Protein AF-T1B1E2-F1 (afdb_monomer)

InterPro domains:
  IPR027417 P-loop containing nucleoside triphosphate hydrolase [G3DSA:3.40.50.300] (1-111)
  IPR027417 P-loop containing nucleoside triphosphate hydrolase [G3DSA:3.40.50.300] (112-212)
  IPR055180 Restriction endonuclease, type I, HsdR, second RecA-like helicase domain [PF22679] (125-178)

Foldseek 3Di:
DVVVLVVQLVVLCPDPDPLSNVLSVLSVVCVVPLDDDLLNLLSNVVSCCVNPQCPFPPRQAAEEEEAAAPVSLVVNLVSNVVVCVVVVHQAHEAEDDDDKDDDPVDPPDIDDRCVSRVNQDPVCVLVVCQDSNHGYYYYYPPPLPDRAHLSHAEYEYHHDAAAPSLCSNVCSNVRDDPRRPHHYYHYSDDDPVRSVVSVCVVVVVVVPDDPPDPVVPDD

Secondary structure (DSSP, 8-state):
-HHHHHHHHHHHHT-S-HHHHHHHHHHHHHHHH---SHHHHHHHHHHHHHHTGGGSGGGT-EEEEEESSHHHHHHHHHHHHHHHHHHT----EEEE-SSEEE-SSSTT-EEEHHHHTTT--TTTHHHHHHSTT--EEEESSTTSSS---TTEEEEEEES---HHHHHHHHGGGG---TT----EEEESS--HHHHHHHHHHHHHHHTTS----GGGS--

Sequence (219 aa):
TYATYFKLLKACEDDPNVERKKAAQALARFMKLHPHNIAQKTEVMVEHFQAVTRHKIGGRAKAMVVTGSRLEAVRYKQSFDRYIQEKGYAIKSLVAFSGTVLDDKLPGVTYTEVGMNLGISEKELPEKFTTQEYQVLLVAEKYQTGFDQPLLHTMFVDKRLAGIQAVQTLSRLNRIHPLKEDTFVLDFVNDREEIREAFKVYYEGAEMGEQVDPSRMYA

Organism: NCBI:txid410659

Radius of gyration: 19.05 Å; Cα contacts (8 Å, |Δi|>4): 309; chains: 1; bounding box: 71×33×45 Å

Solvent-accessible surface area (backbone atoms only — not comparable to full-atom values): 12349 Å² total; per-residue (Å²): 102,75,71,57,52,52,51,52,37,55,61,21,65,78,40,91,49,66,64,36,36,52,27,27,50,45,54,51,50,45,76,72,56,71,64,86,47,69,65,57,45,39,52,46,52,52,37,47,35,65,59,50,45,35,64,34,47,86,55,57,26,21,34,36,38,39,25,69,36,59,63,49,27,52,54,46,49,56,46,43,53,51,53,31,58,77,69,68,49,89,70,33,74,42,53,41,47,82,67,76,41,69,46,92,88,44,86,91,43,73,48,38,37,32,69,75,40,79,65,45,43,88,81,47,42,66,60,52,50,69,40,89,70,30,41,35,40,30,23,34,72,51,66,59,64,94,65,83,50,50,47,36,33,37,39,37,32,52,32,88,55,57,50,69,57,35,47,48,51,61,51,53,50,70,45,77,41,98,62,54,90,69,72,47,78,49,67,77,62,57,58,67,64,61,52,50,52,33,43,45,60,56,56,62,54,51,74,76,65,77,88,73,67,78,82,76,79,77,130

pLDDT: mean 80.62, std 18.76, range [31.52, 97.81]

Nearest PDB structures (foldseek):
  5jb2-assembly1_A  TM=5.294E-01  e=1.023E-05  Gallus gallus
  5jbg-assembly1_A  TM=5.347E-01  e=2.523E-05  Gallus gallus
  5jaj-assembly1_A  TM=5.466E-01  e=5.192E-05  Gallus gallus
  6gkm-assembly1_A  TM=5.451E-01  e=8.921E-05  Mus musculus
  7apx-assembly1_F  TM=6.141E-01  e=2.439E-03  Saccharomyces cerevisiae S288C

Structure (mmCIF, N/CA/C/O backbone):
data_AF-T1B1E2-F1
#
_entry.id   AF-T1B1E2-F1
#
loop_
_atom_site.group_PDB
_atom_site.id
_atom_site.type_symbol
_atom_site.label_atom_id
_atom_site.label_alt_id
_atom_site.label_comp_id
_atom_site.label_asym_id
_atom_site.label_entity_id
_atom_site.label_seq_id
_atom_site.pdbx_PDB_ins_code
_atom_site.Cartn_x
_atom_site.Cartn_y
_atom_site.Cartn_z
_atom_site.occupancy
_atom_site.B_iso_or_equiv
_atom_site.auth_seq_id
_atom_site.auth_comp_id
_atom_site.auth_asym_id
_atom_site.auth_atom_id
_atom_site.pdbx_PDB_model_num
ATOM 1 N N . THR A 1 1 ? 7.961 6.229 -15.507 1.00 42.34 1 THR A N 1
ATOM 2 C CA . THR A 1 1 ? 7.252 7.416 -16.055 1.00 42.34 1 THR A CA 1
ATOM 3 C C . THR A 1 1 ? 6.009 7.007 -16.807 1.00 42.34 1 THR A C 1
ATOM 5 O O . THR A 1 1 ? 5.931 5.851 -17.199 1.00 42.34 1 THR A O 1
ATOM 8 N N . TYR A 1 2 ? 5.105 7.952 -17.102 1.00 38.16 2 TYR A N 1
ATOM 9 C CA . TYR A 1 2 ? 4.019 7.787 -18.087 1.00 38.16 2 TYR A CA 1
ATOM 10 C C . TYR A 1 2 ? 4.478 7.053 -19.366 1.00 38.16 2 TYR A C 1
ATOM 12 O O . TYR A 1 2 ? 3.785 6.166 -19.848 1.00 38.16 2 TYR A O 1
ATOM 20 N N . ALA A 1 3 ? 5.698 7.322 -19.847 1.00 35.84 3 ALA A N 1
ATOM 21 C CA . ALA A 1 3 ? 6.308 6.622 -20.983 1.00 35.84 3 ALA A CA 1
ATOM 22 C C . ALA A 1 3 ? 6.595 5.121 -20.742 1.00 35.84 3 ALA A C 1
ATOM 24 O O . ALA A 1 3 ? 6.422 4.306 -21.644 1.00 35.84 3 ALA A O 1
ATOM 25 N N . THR A 1 4 ? 7.009 4.728 -19.533 1.00 44.59 4 THR A N 1
ATOM 26 C CA . THR A 1 4 ? 7.176 3.316 -19.134 1.00 44.59 4 THR A CA 1
ATOM 27 C C . THR A 1 4 ? 5.820 2.614 -19.036 1.00 44.59 4 THR A C 1
ATOM 29 O O . THR A 1 4 ? 5.685 1.464 -19.437 1.00 44.59 4 THR A O 1
ATOM 32 N N . TYR A 1 5 ? 4.801 3.333 -18.557 1.00 50.72 5 TYR A N 1
ATOM 33 C CA . TYR A 1 5 ? 3.431 2.839 -18.424 1.00 50.72 5 TYR A CA 1
ATOM 34 C C . TYR A 1 5 ? 2.772 2.601 -19.789 1.00 50.72 5 TYR A C 1
ATOM 36 O O . TYR A 1 5 ? 2.160 1.562 -20.008 1.00 50.72 5 TYR A O 1
ATOM 44 N N . PHE A 1 6 ? 2.993 3.509 -20.746 1.00 45.06 6 PHE A N 1
ATOM 45 C CA . PHE A 1 6 ? 2.546 3.356 -22.134 1.00 45.06 6 PHE A CA 1
ATOM 46 C C . PHE A 1 6 ? 3.221 2.175 -22.846 1.00 45.06 6 PHE A C 1
ATOM 48 O O . PHE A 1 6 ? 2.593 1.488 -23.648 1.00 45.06 6 PHE A O 1
ATOM 55 N N . LYS A 1 7 ? 4.502 1.914 -22.545 1.00 49.34 7 LYS A N 1
ATOM 56 C CA . LYS A 1 7 ? 5.220 0.736 -23.057 1.00 49.34 7 LYS A CA 1
ATOM 57 C C . LYS A 1 7 ? 4.661 -0.570 -22.484 1.00 49.34 7 LYS A C 1
ATOM 59 O O . LYS A 1 7 ? 4.500 -1.522 -23.237 1.00 49.34 7 LYS A O 1
ATOM 64 N N . LEU A 1 8 ? 4.324 -0.598 -21.191 1.00 51.88 8 LEU A N 1
ATOM 65 C CA . LEU A 1 8 ? 3.656 -1.739 -20.545 1.00 51.88 8 LEU A CA 1
ATOM 66 C C . LEU A 1 8 ? 2.257 -1.989 -21.126 1.00 51.88 8 LEU A C 1
ATOM 68 O O . LEU A 1 8 ? 1.910 -3.133 -21.393 1.00 51.88 8 LEU A O 1
ATOM 72 N N . LEU A 1 9 ? 1.489 -0.923 -21.368 1.00 49.06 9 LEU A N 1
ATOM 73 C CA . LEU A 1 9 ? 0.184 -0.964 -22.034 1.00 49.06 9 LEU A CA 1
ATOM 74 C C . LEU A 1 9 ? 0.265 -1.598 -23.426 1.00 49.06 9 LEU A C 1
ATOM 76 O O . LEU A 1 9 ? -0.444 -2.565 -23.681 1.00 49.06 9 LEU A O 1
ATOM 80 N N . LYS A 1 10 ? 1.178 -1.118 -24.282 1.00 51.12 10 LYS A N 1
ATOM 81 C CA . LYS A 1 10 ? 1.405 -1.703 -25.614 1.00 51.12 10 LYS A CA 1
ATOM 82 C C . LYS A 1 10 ? 1.817 -3.173 -25.544 1.00 51.12 10 LYS A C 1
ATOM 84 O O . LYS A 1 10 ? 1.276 -3.990 -26.272 1.00 51.12 10 LYS A O 1
ATOM 89 N N . ALA A 1 11 ? 2.719 -3.521 -24.626 1.00 54.59 11 ALA A N 1
ATOM 90 C CA . ALA A 1 11 ? 3.147 -4.907 -24.443 1.00 54.59 11 ALA A CA 1
ATOM 91 C C . ALA A 1 11 ? 2.011 -5.838 -23.970 1.00 54.59 11 ALA A C 1
ATOM 93 O O . ALA A 1 11 ? 2.060 -7.033 -24.239 1.00 54.59 11 ALA A O 1
ATOM 94 N N . CYS A 1 12 ? 0.998 -5.308 -23.271 1.00 50.88 12 CYS A N 1
ATOM 95 C CA . CYS A 1 12 ? -0.176 -6.069 -22.835 1.00 50.88 12 CYS A CA 1
ATOM 96 C C . CYS A 1 12 ? -1.309 -6.104 -23.879 1.00 50.88 12 CYS A C 1
ATOM 98 O O . CYS A 1 12 ? -2.135 -7.011 -23.822 1.00 50.88 12 CYS A O 1
ATOM 100 N N . GLU A 1 13 ? -1.386 -5.137 -24.804 1.00 51.50 13 GLU A N 1
ATOM 101 C CA . GLU A 1 13 ? -2.365 -5.141 -25.908 1.00 51.50 13 GLU A CA 1
ATOM 102 C C . GLU A 1 13 ? -2.096 -6.262 -26.920 1.00 51.50 13 GLU A C 1
ATOM 104 O O . GLU A 1 13 ? -3.050 -6.856 -27.429 1.00 51.50 13 GLU A O 1
ATOM 109 N N . ASP A 1 14 ? -0.820 -6.585 -27.145 1.00 54.03 14 ASP A N 1
ATOM 110 C CA . ASP A 1 14 ? -0.370 -7.661 -28.037 1.00 54.03 14 ASP A CA 1
ATOM 111 C C . ASP A 1 14 ? -0.350 -9.051 -27.355 1.00 54.03 14 ASP A C 1
ATOM 113 O O . ASP A 1 14 ? 0.007 -10.052 -27.980 1.00 54.03 14 ASP A O 1
ATOM 117 N N . ASP A 1 15 ? -0.732 -9.144 -26.073 1.00 56.03 15 ASP A N 1
ATOM 118 C CA . ASP A 1 15 ? -0.696 -10.386 -25.293 1.00 56.03 15 ASP A CA 1
ATOM 119 C C . ASP A 1 15 ? -1.996 -11.208 -25.474 1.00 56.03 15 ASP A C 1
ATOM 121 O O . ASP A 1 15 ? -3.096 -10.689 -25.249 1.00 56.03 15 ASP A O 1
ATOM 125 N N . PRO A 1 16 ? -1.920 -12.505 -25.843 1.00 56.81 16 PRO A N 1
ATOM 126 C CA . PRO A 1 16 ? -3.099 -13.363 -25.990 1.00 56.81 16 PRO A CA 1
ATOM 127 C C . PRO A 1 16 ? -3.819 -13.658 -24.660 1.00 56.81 16 PRO A C 1
ATOM 129 O O . PRO A 1 16 ? -4.931 -14.193 -24.669 1.00 56.81 16 PRO A O 1
ATOM 132 N N . ASN A 1 17 ? -3.227 -13.324 -23.509 1.00 62.91 17 ASN A N 1
ATOM 133 C CA . ASN A 1 17 ? -3.835 -13.514 -22.199 1.00 62.91 17 ASN A CA 1
ATOM 134 C C . ASN A 1 17 ? -4.943 -12.478 -21.922 1.00 62.91 17 ASN A C 1
ATOM 136 O O . ASN A 1 17 ? -4.707 -11.280 -21.741 1.00 62.91 17 ASN A O 1
ATOM 140 N N . VAL A 1 18 ? -6.175 -12.975 -21.797 1.00 59.97 18 VAL A N 1
ATOM 141 C CA . VAL A 1 18 ? -7.390 -12.186 -21.538 1.00 59.97 18 VAL A CA 1
ATOM 142 C C . VAL A 1 18 ? -7.295 -11.337 -20.261 1.00 59.97 18 VAL A C 1
ATOM 144 O O . VAL A 1 18 ? -7.833 -10.228 -20.231 1.00 59.97 18 VAL A O 1
ATOM 147 N N . GLU A 1 19 ? -6.601 -11.806 -19.218 1.00 58.78 19 GLU A N 1
ATOM 148 C CA . GLU A 1 19 ? -6.416 -11.045 -17.971 1.00 58.78 19 GLU A CA 1
ATOM 149 C C . GLU A 1 19 ? -5.532 -9.812 -18.193 1.00 58.78 19 GLU A C 1
ATOM 151 O O . GLU A 1 19 ? -5.848 -8.718 -17.721 1.00 58.78 19 GLU A O 1
ATOM 156 N N . ARG A 1 20 ? -4.474 -9.953 -19.000 1.00 60.88 20 ARG A N 1
ATOM 157 C CA . ARG A 1 20 ? -3.572 -8.847 -19.351 1.00 60.88 20 ARG A CA 1
ATOM 158 C C . ARG A 1 20 ? -4.248 -7.821 -20.246 1.00 60.88 20 ARG A C 1
ATOM 160 O O . ARG A 1 20 ? -4.062 -6.626 -20.036 1.00 60.88 20 ARG A O 1
ATOM 167 N N . LYS A 1 21 ? -5.111 -8.261 -21.163 1.00 61.53 21 LYS A N 1
ATOM 168 C CA . LYS A 1 21 ? -5.903 -7.364 -22.016 1.00 61.53 21 LYS A CA 1
ATOM 169 C C . LYS A 1 21 ? -6.926 -6.544 -21.223 1.00 61.53 21 LYS A C 1
ATOM 171 O O . LYS A 1 21 ? -7.078 -5.348 -21.468 1.00 61.53 21 LYS A O 1
ATOM 176 N N . LYS A 1 22 ? -7.605 -7.152 -20.241 1.00 61.53 22 LYS A N 1
ATOM 177 C CA . LYS A 1 22 ? -8.513 -6.429 -19.330 1.00 61.53 22 LYS A CA 1
ATOM 178 C C . LYS A 1 22 ? -7.765 -5.400 -18.491 1.00 61.53 22 LYS A C 1
ATOM 180 O O . LYS A 1 22 ? -8.229 -4.269 -18.363 1.00 61.53 22 LYS A O 1
ATOM 185 N N . ALA A 1 23 ? -6.586 -5.756 -17.994 1.00 55.50 23 ALA A N 1
ATOM 186 C CA . ALA A 1 23 ? -5.750 -4.802 -17.292 1.00 55.50 23 ALA A CA 1
ATOM 187 C C . ALA A 1 23 ? -5.241 -3.695 -18.210 1.00 55.50 23 ALA A C 1
ATOM 189 O O . ALA A 1 23 ? -5.320 -2.542 -17.821 1.00 55.50 23 ALA A O 1
ATOM 190 N N . ALA A 1 24 ? -4.826 -3.987 -19.445 1.00 61.44 24 ALA A N 1
ATOM 191 C CA . ALA A 1 24 ? -4.475 -2.959 -20.425 1.00 61.44 24 ALA A CA 1
ATOM 192 C C . ALA A 1 24 ? -5.638 -1.978 -20.652 1.00 61.44 24 ALA A C 1
ATOM 194 O O . ALA A 1 24 ? -5.446 -0.768 -20.643 1.00 61.44 24 ALA A O 1
ATOM 195 N N . GLN A 1 25 ? -6.874 -2.465 -20.742 1.00 64.19 25 GLN A N 1
ATOM 196 C CA . GLN A 1 25 ? -8.052 -1.600 -20.850 1.00 64.19 25 GLN A CA 1
ATOM 197 C C . GLN A 1 25 ? -8.320 -0.783 -19.577 1.00 64.19 25 GLN A C 1
ATOM 199 O O . GLN A 1 25 ? -8.661 0.396 -19.675 1.00 64.19 25 GLN A O 1
ATOM 204 N N . ALA A 1 26 ? -8.142 -1.362 -18.387 1.00 58.28 26 ALA A N 1
ATOM 205 C CA . ALA A 1 26 ? -8.254 -0.638 -17.118 1.00 58.28 26 ALA A CA 1
ATOM 206 C C . ALA A 1 26 ? -7.158 0.438 -16.977 1.00 58.28 26 ALA A C 1
ATOM 208 O O . ALA A 1 26 ? -7.439 1.573 -16.595 1.00 58.28 26 ALA A O 1
ATOM 209 N N . LEU A 1 27 ? -5.930 0.113 -17.385 1.00 58.59 27 LEU A N 1
ATOM 210 C CA . LEU A 1 27 ? -4.766 0.999 -17.447 1.00 58.59 27 LEU A CA 1
ATOM 211 C C . LEU A 1 27 ? -4.966 2.120 -18.490 1.00 58.59 27 LEU A C 1
ATOM 213 O O . LEU A 1 27 ? -4.588 3.265 -18.254 1.00 58.59 27 LEU A O 1
ATOM 217 N N . ALA A 1 28 ? -5.613 1.838 -19.623 1.00 62.72 28 ALA A N 1
ATOM 218 C CA . ALA A 1 28 ? -5.950 2.838 -20.637 1.00 62.72 28 ALA A CA 1
ATOM 219 C C . ALA A 1 28 ? -7.093 3.757 -20.172 1.00 62.72 28 ALA A C 1
ATOM 221 O O . ALA A 1 28 ? -7.042 4.972 -20.370 1.00 62.72 28 ALA A O 1
ATOM 222 N N . ARG A 1 29 ? -8.107 3.204 -19.490 1.00 57.56 29 ARG A N 1
ATOM 223 C CA . ARG A 1 29 ? -9.150 3.999 -18.818 1.00 57.56 29 ARG A CA 1
ATOM 224 C C . ARG A 1 29 ? -8.541 4.900 -17.748 1.00 57.56 29 ARG A C 1
ATOM 226 O O . ARG A 1 29 ? -8.916 6.065 -17.682 1.00 57.56 29 ARG A O 1
ATOM 233 N N . PHE A 1 30 ? -7.570 4.409 -16.979 1.00 54.81 30 PHE A N 1
ATOM 234 C CA . PHE A 1 30 ? -6.819 5.211 -16.012 1.00 54.81 30 PHE A CA 1
ATOM 235 C C . PHE A 1 30 ? -6.164 6.434 -16.657 1.00 54.81 30 PHE A C 1
ATOM 237 O O . PHE A 1 30 ? -6.380 7.553 -16.193 1.00 54.81 30 PHE A O 1
ATOM 244 N N . MET A 1 31 ? -5.433 6.230 -17.758 1.00 56.00 31 MET A N 1
ATOM 245 C CA . MET A 1 31 ? -4.778 7.317 -18.492 1.00 56.00 31 MET A CA 1
ATOM 246 C C . MET A 1 31 ? -5.750 8.396 -18.973 1.00 56.00 31 MET A C 1
ATOM 248 O O . MET A 1 31 ? -5.361 9.548 -19.132 1.00 56.00 31 MET A O 1
ATOM 252 N N . LYS A 1 32 ? -7.010 8.024 -19.209 1.00 50.59 32 LYS A N 1
ATOM 253 C CA . LYS A 1 32 ? -8.051 8.936 -19.677 1.00 50.59 32 LYS A CA 1
ATOM 254 C C . LYS A 1 32 ? -8.790 9.652 -18.542 1.00 50.59 32 LYS A C 1
ATOM 256 O O . LYS A 1 32 ? -9.345 10.719 -18.780 1.00 50.59 32 LYS A O 1
ATOM 261 N N . LEU A 1 33 ? -8.859 9.061 -17.347 1.00 46.44 33 LEU A N 1
ATOM 262 C CA . LEU A 1 33 ? -9.831 9.464 -16.326 1.00 46.44 33 LEU A CA 1
ATOM 263 C C . LEU A 1 33 ? -9.286 10.343 -15.199 1.00 46.44 33 LEU A C 1
ATOM 265 O O . LEU A 1 33 ? -10.123 10.870 -14.478 1.00 46.44 33 LEU A O 1
ATOM 269 N N . HIS A 1 34 ? -7.962 10.502 -15.034 1.00 54.34 34 HIS A N 1
ATOM 270 C CA . HIS A 1 34 ? -7.362 11.218 -13.887 1.00 54.34 34 HIS A CA 1
ATOM 271 C C . HIS A 1 34 ? -8.147 10.950 -12.584 1.00 54.34 34 HIS A C 1
ATOM 273 O O . HIS A 1 34 ? -8.843 11.826 -12.081 1.00 54.34 34 HIS A O 1
ATOM 279 N N . PRO A 1 35 ? -8.145 9.707 -12.076 1.00 59.81 35 PRO A N 1
ATOM 280 C CA . PRO A 1 35 ? -9.121 9.273 -11.084 1.00 59.81 35 PRO A CA 1
ATOM 281 C C . PRO A 1 35 ? -9.055 10.131 -9.817 1.00 59.81 35 PRO A C 1
ATOM 283 O O . PRO A 1 35 ? -8.025 10.200 -9.149 1.00 59.81 35 PRO A O 1
ATOM 286 N N . HIS A 1 36 ? -10.176 10.761 -9.469 1.00 63.94 36 HIS A N 1
ATOM 287 C CA . HIS A 1 36 ? -10.254 11.676 -8.326 1.00 63.94 36 HIS A CA 1
ATOM 288 C C . HIS A 1 36 ? -10.878 11.033 -7.082 1.00 63.94 36 HIS A C 1
ATOM 290 O O . HIS A 1 36 ? -10.687 11.536 -5.978 1.00 63.94 36 HIS A O 1
ATOM 296 N N . ASN A 1 37 ? -11.593 9.911 -7.228 1.00 81.75 37 ASN A N 1
ATOM 297 C CA . ASN A 1 37 ? -12.263 9.234 -6.117 1.00 81.75 37 ASN A CA 1
ATOM 298 C C . ASN A 1 37 ? -11.645 7.864 -5.790 1.00 81.75 37 ASN A C 1
ATOM 300 O O . ASN A 1 37 ? -11.012 7.223 -6.630 1.00 81.75 37 ASN A O 1
ATOM 304 N N . ILE A 1 38 ? -11.864 7.412 -4.552 1.00 89.38 38 ILE A N 1
ATOM 305 C CA . ILE A 1 38 ? -11.298 6.169 -4.007 1.00 89.38 38 ILE A CA 1
ATOM 306 C C . ILE A 1 38 ? -11.668 4.945 -4.850 1.00 89.38 38 ILE A C 1
ATOM 308 O O . ILE A 1 38 ? -10.811 4.105 -5.084 1.00 89.38 38 ILE A O 1
ATOM 312 N N . ALA A 1 39 ? -12.903 4.847 -5.349 1.00 90.19 39 ALA A N 1
ATOM 313 C CA . ALA A 1 39 ? -13.349 3.678 -6.109 1.00 90.19 39 ALA A CA 1
ATOM 314 C C . ALA A 1 39 ? -12.583 3.519 -7.432 1.00 90.19 39 ALA A C 1
ATOM 316 O O . ALA A 1 39 ? -12.089 2.435 -7.734 1.00 90.19 39 ALA A O 1
ATOM 317 N N . GLN A 1 40 ? -12.422 4.610 -8.187 1.00 87.88 40 GLN A N 1
ATOM 318 C CA . GLN A 1 40 ? -11.644 4.601 -9.427 1.00 87.88 40 GLN A CA 1
ATOM 319 C C . GLN A 1 40 ? -10.167 4.311 -9.154 1.00 87.88 40 GLN A C 1
ATOM 321 O O . GLN A 1 40 ? -9.562 3.501 -9.849 1.00 87.88 40 GLN A O 1
ATOM 326 N N . LYS A 1 41 ? -9.579 4.931 -8.123 1.00 91.62 41 LYS A N 1
ATOM 327 C CA . LYS A 1 41 ? -8.186 4.660 -7.742 1.00 91.62 41 LYS A CA 1
ATOM 328 C C . LYS A 1 41 ? -8.006 3.199 -7.302 1.00 91.62 41 LYS A C 1
ATOM 330 O O . LYS A 1 41 ? -7.035 2.571 -7.708 1.00 91.62 41 LYS 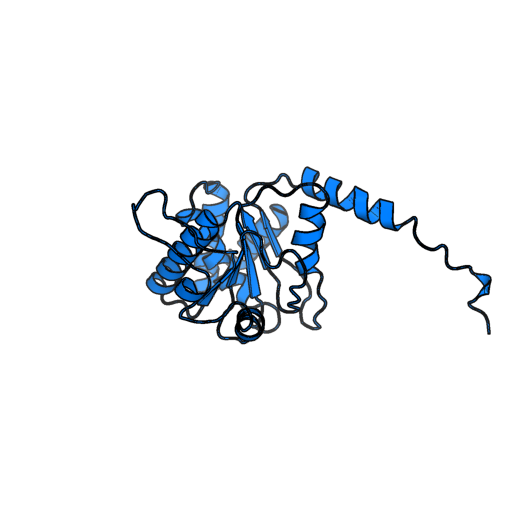A O 1
ATOM 335 N N . THR A 1 42 ? -8.952 2.624 -6.552 1.00 94.56 42 THR A N 1
ATOM 336 C CA . THR A 1 42 ? -8.969 1.194 -6.192 1.00 94.56 42 THR A CA 1
ATOM 337 C C . THR A 1 42 ? -8.970 0.301 -7.425 1.00 94.56 42 THR A C 1
ATOM 339 O O . THR A 1 42 ? -8.122 -0.582 -7.500 1.00 94.56 42 THR A O 1
ATOM 342 N N . GLU A 1 43 ? -9.869 0.535 -8.386 1.00 92.50 43 GLU A N 1
ATOM 343 C CA . GLU A 1 43 ? -9.922 -0.236 -9.638 1.00 92.50 43 GLU A CA 1
ATOM 344 C C . GLU A 1 43 ? -8.545 -0.243 -10.314 1.00 92.50 43 GLU A C 1
ATOM 346 O O . GLU A 1 43 ? -7.978 -1.299 -10.577 1.00 92.50 43 GLU A O 1
ATOM 351 N N . VAL A 1 44 ? -7.941 0.931 -10.491 1.00 88.88 44 VAL A N 1
ATOM 352 C CA . VAL A 1 44 ? -6.628 1.063 -11.135 1.00 88.88 44 VAL A CA 1
ATOM 353 C C . VAL A 1 44 ? -5.535 0.311 -10.382 1.00 88.88 44 VAL A C 1
ATOM 355 O O . VAL A 1 44 ? -4.749 -0.412 -10.995 1.00 88.88 44 VAL A O 1
ATOM 358 N N . MET A 1 45 ? -5.471 0.467 -9.059 1.00 94.06 45 MET A N 1
ATOM 359 C CA . MET A 1 45 ? -4.442 -0.171 -8.240 1.00 94.06 45 MET A CA 1
ATOM 360 C C . MET A 1 45 ? -4.582 -1.694 -8.213 1.00 94.06 45 MET A C 1
ATOM 362 O O . MET A 1 45 ? -3.584 -2.398 -8.365 1.00 94.06 45 MET A O 1
ATOM 366 N N . VAL A 1 46 ? -5.802 -2.214 -8.039 1.00 95.12 46 VAL A N 1
ATOM 367 C CA . VAL A 1 46 ? -6.054 -3.661 -7.969 1.00 95.12 46 VAL A CA 1
ATOM 368 C C . VAL A 1 46 ? -5.811 -4.322 -9.323 1.00 95.12 46 VAL A C 1
ATOM 370 O O . VAL A 1 46 ? -5.147 -5.356 -9.376 1.00 95.12 46 VAL A O 1
ATOM 373 N N . GLU A 1 47 ? -6.279 -3.723 -10.419 1.00 92.12 47 GLU A N 1
ATOM 374 C CA . GLU A 1 47 ? -6.061 -4.268 -11.765 1.00 92.12 47 GLU A CA 1
ATOM 375 C C . GLU A 1 47 ? -4.578 -4.222 -12.161 1.00 92.12 47 GLU A C 1
ATOM 377 O O . GLU A 1 47 ? -4.044 -5.202 -12.687 1.00 92.12 47 GLU A O 1
ATOM 382 N N . HIS A 1 48 ? -3.872 -3.128 -11.842 1.00 90.38 48 HIS A N 1
ATOM 383 C CA . HIS A 1 48 ? -2.422 -3.062 -12.042 1.00 90.38 48 HIS A CA 1
ATOM 384 C C . HIS A 1 48 ? -1.701 -4.139 -11.229 1.00 90.38 48 HIS A C 1
ATOM 386 O O . HIS A 1 48 ? -0.804 -4.814 -11.743 1.00 90.38 48 HIS A O 1
ATOM 392 N N . PHE A 1 49 ? -2.097 -4.325 -9.967 1.00 93.94 49 PHE A N 1
ATOM 393 C CA . PHE A 1 49 ? -1.501 -5.354 -9.133 1.00 93.94 49 PHE A CA 1
ATOM 394 C C . PHE A 1 49 ? -1.711 -6.745 -9.741 1.00 93.94 49 PHE A C 1
ATOM 396 O O . PHE A 1 49 ? -0.747 -7.498 -9.867 1.00 93.94 49 PHE A O 1
ATOM 403 N N . GLN A 1 50 ? -2.937 -7.074 -10.157 1.00 91.00 50 GLN A N 1
ATOM 404 C CA . GLN A 1 50 ? -3.256 -8.389 -10.713 1.00 91.00 50 GLN A CA 1
ATOM 405 C C . GLN A 1 50 ? -2.467 -8.712 -11.974 1.00 91.00 50 GLN A C 1
ATOM 407 O O . GLN A 1 50 ? -1.889 -9.791 -12.064 1.00 91.00 50 GLN A O 1
ATOM 412 N N . ALA A 1 51 ? -2.435 -7.800 -12.942 1.00 87.25 51 ALA A N 1
ATOM 413 C CA . ALA A 1 51 ? -1.847 -8.108 -14.240 1.00 87.25 51 ALA A CA 1
ATOM 414 C C . ALA A 1 51 ? -0.340 -7.896 -14.317 1.00 87.25 51 ALA A C 1
ATOM 416 O O . ALA A 1 51 ? 0.314 -8.496 -15.170 1.00 87.25 51 ALA A O 1
ATOM 417 N N . VAL A 1 52 ? 0.214 -7.042 -13.453 1.00 87.81 52 VAL A N 1
ATOM 418 C CA . VAL A 1 52 ? 1.630 -6.672 -13.503 1.00 87.81 52 VAL A CA 1
ATOM 419 C C . VAL A 1 52 ? 2.326 -7.072 -12.214 1.00 87.81 52 VAL A C 1
ATOM 421 O O . VAL A 1 52 ? 3.167 -7.972 -12.234 1.00 87.81 52 VAL A O 1
ATOM 424 N N . THR A 1 53 ? 1.981 -6.437 -11.089 1.00 91.12 53 THR A N 1
ATOM 425 C CA . THR A 1 53 ? 2.755 -6.582 -9.849 1.00 91.12 53 THR A CA 1
ATOM 426 C C . THR A 1 53 ? 2.819 -8.025 -9.381 1.00 91.12 53 THR A C 1
ATOM 428 O O . THR A 1 53 ? 3.912 -8.482 -9.077 1.00 91.12 53 THR A O 1
ATOM 431 N N . ARG A 1 54 ? 1.710 -8.777 -9.366 1.00 93.00 54 ARG A N 1
ATOM 432 C CA . ARG A 1 54 ? 1.680 -10.127 -8.779 1.00 93.00 54 ARG A CA 1
ATOM 433 C C . ARG A 1 54 ? 2.680 -11.081 -9.426 1.00 93.00 54 ARG A C 1
ATOM 435 O O . ARG A 1 54 ? 3.134 -12.005 -8.772 1.00 93.00 54 ARG A O 1
ATOM 442 N N . HIS A 1 55 ? 3.012 -10.874 -10.700 1.00 91.12 55 HIS A N 1
ATOM 443 C CA . HIS A 1 55 ? 3.906 -11.749 -11.459 1.00 91.12 55 HIS A CA 1
ATOM 444 C C . HIS A 1 55 ? 5.391 -11.443 -11.227 1.00 91.12 55 HIS A C 1
ATOM 446 O O . HIS A 1 55 ? 6.254 -12.226 -11.623 1.00 91.12 55 HIS A O 1
ATOM 452 N N . LYS A 1 56 ? 5.705 -10.321 -10.574 1.00 92.25 56 LYS A N 1
ATOM 453 C CA . LYS A 1 56 ? 7.073 -9.922 -10.241 1.00 92.25 56 LYS A CA 1
ATOM 454 C C . LYS A 1 56 ? 7.605 -10.738 -9.062 1.00 92.25 56 LYS A C 1
ATOM 456 O O . LYS A 1 56 ? 6.844 -11.320 -8.286 1.00 92.25 56 LYS A O 1
ATOM 461 N N . ILE A 1 57 ? 8.932 -10.782 -8.923 1.00 93.81 57 ILE A N 1
ATOM 462 C CA . ILE A 1 57 ? 9.623 -11.472 -7.820 1.00 93.81 57 ILE A CA 1
ATOM 463 C C . ILE A 1 57 ? 9.154 -12.937 -7.698 1.00 93.81 57 ILE A C 1
ATOM 465 O O . ILE A 1 57 ? 8.779 -13.414 -6.625 1.00 93.81 57 ILE A O 1
ATOM 469 N N . GLY A 1 58 ? 9.098 -13.638 -8.835 1.00 91.06 58 GLY A N 1
ATOM 470 C CA . GLY A 1 58 ? 8.671 -15.038 -8.906 1.00 91.06 58 GLY A CA 1
ATOM 471 C C . GLY A 1 58 ? 7.249 -15.290 -8.392 1.00 91.06 58 GLY A C 1
ATOM 472 O O . GLY A 1 58 ? 7.008 -16.317 -7.766 1.00 91.06 58 GLY A O 1
ATOM 473 N N . GLY A 1 59 ? 6.321 -14.346 -8.585 1.00 92.50 59 GLY A N 1
ATOM 474 C CA . GLY A 1 59 ? 4.935 -14.492 -8.128 1.00 92.50 59 GLY A CA 1
ATOM 475 C C . GLY A 1 59 ? 4.666 -13.998 -6.702 1.00 92.50 59 GLY A C 1
ATOM 476 O O . GLY A 1 59 ? 3.569 -14.191 -6.184 1.00 92.50 59 GLY A O 1
ATOM 477 N N . ARG A 1 60 ? 5.666 -13.414 -6.026 1.00 94.81 60 ARG A N 1
ATOM 478 C CA . ARG A 1 60 ? 5.595 -13.063 -4.592 1.00 94.81 60 ARG A CA 1
ATOM 479 C C . ARG A 1 60 ? 5.634 -11.567 -4.314 1.00 94.81 60 ARG A C 1
ATOM 481 O O . ARG A 1 60 ? 5.737 -11.166 -3.155 1.00 94.81 60 ARG A O 1
ATOM 488 N N . ALA A 1 61 ? 5.630 -10.746 -5.356 1.00 95.38 61 ALA A N 1
ATOM 489 C CA . ALA A 1 61 ? 5.703 -9.306 -5.206 1.00 95.38 61 ALA A CA 1
ATOM 490 C C . ALA A 1 61 ? 4.503 -8.747 -4.432 1.00 95.38 61 ALA A C 1
ATOM 492 O O . ALA A 1 61 ? 3.365 -9.202 -4.556 1.00 95.38 61 ALA A O 1
ATOM 493 N N . LYS A 1 62 ? 4.793 -7.727 -3.629 1.00 97.19 62 LYS A N 1
ATOM 494 C CA . LYS A 1 62 ? 3.844 -7.034 -2.762 1.00 97.19 62 LYS A CA 1
ATOM 495 C C . LYS A 1 62 ? 3.724 -5.575 -3.165 1.00 97.19 62 LYS A C 1
ATOM 497 O O . LYS A 1 62 ? 4.643 -5.004 -3.767 1.00 97.19 62 LYS A O 1
ATOM 502 N N . ALA A 1 63 ? 2.600 -4.977 -2.796 1.00 96.94 63 ALA A N 1
ATOM 503 C CA . ALA A 1 63 ? 2.346 -3.562 -2.986 1.00 96.94 63 ALA A CA 1
ATOM 504 C C . ALA A 1 63 ? 1.997 -2.851 -1.680 1.00 96.94 63 ALA A C 1
ATOM 506 O O . ALA A 1 63 ? 1.441 -3.441 -0.753 1.00 96.94 63 ALA A O 1
ATOM 507 N N . MET A 1 64 ? 2.302 -1.559 -1.638 1.00 96.25 64 MET A N 1
ATOM 508 C CA . MET A 1 64 ? 1.914 -0.660 -0.557 1.00 96.25 64 MET A CA 1
ATOM 509 C C . MET A 1 64 ? 1.105 0.505 -1.121 1.00 96.25 64 MET A C 1
ATOM 511 O O . MET A 1 64 ? 1.476 1.063 -2.150 1.00 96.25 64 MET A O 1
ATOM 515 N N . VAL A 1 65 ? 0.019 0.874 -0.446 1.00 96.88 65 VAL A N 1
ATOM 516 C CA . VAL A 1 65 ? -0.799 2.053 -0.754 1.00 96.88 65 VAL A CA 1
ATOM 517 C C . VAL A 1 65 ? -0.583 3.074 0.355 1.00 96.88 65 VAL A C 1
ATOM 519 O O . VAL A 1 65 ? -0.922 2.810 1.505 1.00 96.88 65 VAL A O 1
ATOM 522 N N . VAL A 1 66 ? -0.018 4.229 0.021 1.00 94.88 66 VAL A N 1
ATOM 523 C CA . VAL A 1 66 ? 0.256 5.325 0.957 1.00 94.88 66 VAL A CA 1
ATOM 524 C C . VAL A 1 66 ? -0.867 6.348 0.854 1.00 94.88 66 VAL A C 1
ATOM 526 O O . VAL A 1 66 ? -1.027 6.980 -0.186 1.00 94.88 66 VAL A O 1
ATOM 529 N N . THR A 1 67 ? -1.642 6.515 1.922 1.00 94.69 67 THR A N 1
ATOM 530 C CA . THR A 1 67 ? -2.845 7.359 1.948 1.00 94.69 67 THR A CA 1
ATOM 531 C C . THR A 1 67 ? -2.623 8.652 2.727 1.00 94.69 67 THR A C 1
ATOM 533 O O . THR A 1 67 ? -1.841 8.688 3.679 1.00 94.69 67 THR A O 1
ATOM 536 N N . GLY A 1 68 ? -3.343 9.715 2.361 1.00 91.44 68 GLY A N 1
ATOM 537 C CA . GLY A 1 68 ? -3.244 11.032 3.000 1.00 91.44 68 GLY A CA 1
ATOM 538 C C . GLY A 1 68 ? -3.634 11.061 4.478 1.00 91.44 68 GLY A C 1
ATOM 539 O O . GLY A 1 68 ? -3.041 11.808 5.255 1.00 91.44 68 GLY A O 1
ATOM 540 N N . SER A 1 69 ? -4.583 10.219 4.886 1.00 92.81 69 SER A N 1
ATOM 541 C CA . SER A 1 69 ? -5.126 10.186 6.246 1.00 92.81 69 SER A CA 1
ATOM 542 C C . SER A 1 69 ? -5.515 8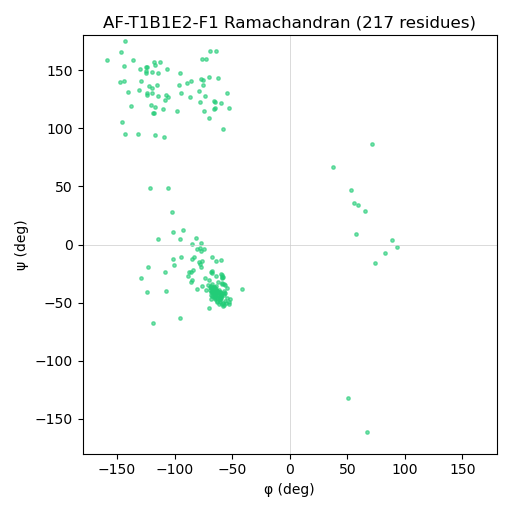.778 6.702 1.00 92.81 69 SER A C 1
ATOM 544 O O . SER A 1 69 ? -5.656 7.851 5.901 1.00 92.81 69 SER A O 1
ATOM 546 N N . ARG A 1 70 ? -5.739 8.617 8.014 1.00 95.19 70 ARG A N 1
ATOM 547 C CA . ARG A 1 70 ? -6.228 7.358 8.602 1.00 95.19 70 ARG A CA 1
ATOM 548 C C . ARG A 1 70 ? -7.631 6.996 8.102 1.00 95.19 70 ARG A C 1
ATOM 550 O O . ARG A 1 70 ? -7.890 5.836 7.804 1.00 95.19 70 ARG A O 1
ATOM 557 N N . LEU A 1 71 ? -8.507 7.988 7.929 1.00 94.00 71 LEU A N 1
ATOM 558 C CA . LEU A 1 71 ? -9.844 7.783 7.362 1.00 94.00 71 LEU A CA 1
ATOM 559 C C . LEU A 1 71 ? -9.790 7.352 5.891 1.00 94.00 71 LEU A C 1
ATOM 561 O O . LEU A 1 71 ? -10.573 6.506 5.465 1.00 94.00 71 LEU A O 1
ATOM 565 N N . GLU A 1 72 ? -8.849 7.876 5.107 1.00 94.56 72 GLU A N 1
ATOM 566 C CA . GLU A 1 72 ? -8.637 7.385 3.744 1.00 94.56 72 GLU A CA 1
ATOM 567 C C . GLU A 1 72 ? -8.123 5.949 3.719 1.00 94.56 72 GLU A C 1
ATOM 569 O O . GLU A 1 72 ? -8.619 5.169 2.913 1.00 94.56 72 GLU A O 1
ATOM 574 N N . ALA A 1 73 ? -7.209 5.561 4.616 1.00 96.06 73 ALA A N 1
ATOM 575 C CA . ALA A 1 73 ? -6.768 4.168 4.730 1.00 96.06 73 ALA A CA 1
ATOM 576 C C . ALA A 1 73 ? -7.945 3.214 4.994 1.00 96.06 73 ALA A C 1
ATOM 578 O O . ALA A 1 73 ? -8.057 2.183 4.330 1.00 96.06 73 ALA A O 1
ATOM 579 N N . VAL A 1 74 ? -8.861 3.591 5.895 1.00 96.44 74 VAL A N 1
ATOM 580 C CA . VAL A 1 74 ? -10.109 2.853 6.162 1.00 96.44 74 VAL A CA 1
ATOM 581 C C . VAL A 1 74 ? -10.951 2.726 4.889 1.00 96.44 74 VAL A C 1
ATOM 583 O O . VAL A 1 74 ? -11.323 1.621 4.489 1.00 96.44 74 VAL A O 1
ATOM 586 N N . ARG A 1 75 ? -11.232 3.848 4.218 1.00 95.62 75 ARG A N 1
ATOM 587 C CA . ARG A 1 75 ? -12.076 3.871 3.013 1.00 95.62 75 ARG A CA 1
ATOM 588 C C . ARG A 1 75 ? -11.462 3.076 1.867 1.00 95.62 75 ARG A C 1
ATOM 590 O O . ARG A 1 75 ? -12.175 2.367 1.158 1.00 95.62 75 ARG A O 1
ATOM 597 N N . TYR A 1 76 ? -10.147 3.164 1.689 1.00 97.62 76 TYR A N 1
ATOM 598 C CA . TYR A 1 76 ? -9.442 2.350 0.714 1.00 97.62 76 TYR A CA 1
ATOM 599 C C . TYR A 1 76 ? -9.507 0.872 1.071 1.00 97.62 76 TYR A C 1
ATOM 601 O O . TYR A 1 76 ? -9.827 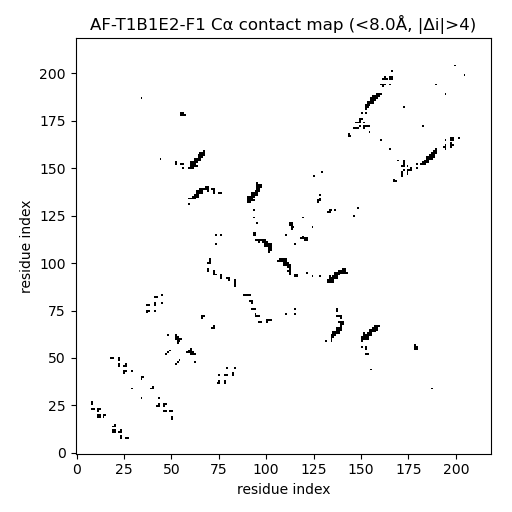0.086 0.193 1.00 97.62 76 TYR A O 1
ATOM 609 N N . LYS A 1 77 ? -9.282 0.481 2.328 1.00 97.69 77 LYS A N 1
ATOM 610 C CA . LYS A 1 77 ? -9.388 -0.919 2.762 1.00 97.69 77 LYS A CA 1
ATOM 611 C C . LYS A 1 77 ? -10.765 -1.505 2.439 1.00 97.69 77 LYS A C 1
ATOM 613 O O . LYS A 1 77 ? -10.846 -2.534 1.776 1.00 97.69 77 LYS A O 1
ATOM 618 N N . GLN A 1 78 ? -11.838 -0.796 2.788 1.00 96.81 78 GLN A N 1
ATOM 619 C CA . GLN A 1 78 ? -13.209 -1.191 2.441 1.00 96.81 78 GLN A CA 1
ATOM 620 C C . GLN A 1 78 ? -13.424 -1.292 0.924 1.00 96.81 78 GLN A C 1
ATOM 622 O O . GLN A 1 78 ? -14.034 -2.243 0.437 1.00 96.81 78 GLN A O 1
ATOM 627 N N . SER A 1 79 ? -12.924 -0.312 0.166 1.00 97.19 79 SER A N 1
ATOM 628 C CA . SER A 1 79 ? -13.041 -0.287 -1.294 1.00 97.19 79 SER A CA 1
ATOM 629 C C . SER A 1 79 ? -12.277 -1.442 -1.949 1.00 97.19 79 SER A C 1
ATOM 631 O O . SER A 1 79 ? -12.823 -2.104 -2.829 1.00 97.19 79 SER A O 1
ATOM 633 N N . PHE A 1 80 ? -11.048 -1.715 -1.498 1.00 97.81 80 PHE A N 1
ATOM 634 C CA . PHE A 1 80 ? -10.211 -2.823 -1.959 1.00 97.81 80 PHE A CA 1
ATOM 635 C C . PHE A 1 80 ? -10.877 -4.163 -1.686 1.00 97.81 80 PHE A C 1
ATOM 637 O O . PHE A 1 80 ? -11.012 -4.952 -2.613 1.00 97.81 80 PHE A O 1
ATOM 644 N N . ASP A 1 81 ? -11.317 -4.410 -0.452 1.00 97.19 81 ASP A N 1
ATOM 645 C CA . ASP A 1 81 ? -11.919 -5.692 -0.080 1.00 97.19 81 ASP A CA 1
ATOM 646 C C . ASP A 1 81 ? -13.186 -5.970 -0.886 1.00 97.19 81 ASP A C 1
ATOM 648 O O . ASP A 1 81 ? -13.327 -7.053 -1.454 1.00 97.19 81 ASP A O 1
ATOM 652 N N . ARG A 1 82 ? -14.061 -4.965 -1.019 1.00 97.19 82 ARG A N 1
ATOM 653 C CA . ARG A 1 82 ? -15.262 -5.065 -1.854 1.00 97.19 82 ARG A CA 1
ATOM 654 C C . ARG A 1 82 ? -14.904 -5.365 -3.308 1.00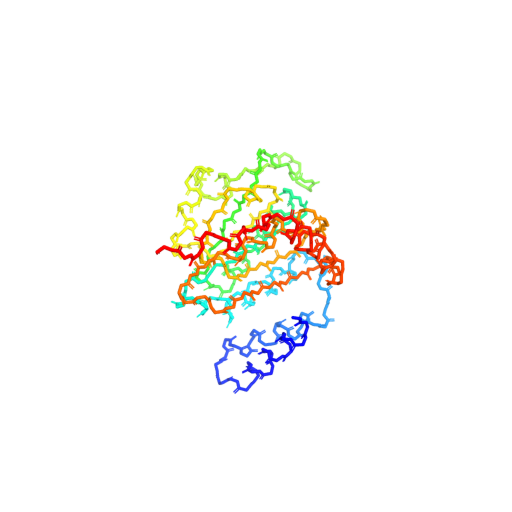 97.19 82 ARG A C 1
ATOM 656 O O . ARG A 1 82 ? -15.439 -6.309 -3.877 1.00 97.19 82 ARG A O 1
ATOM 663 N N . TYR A 1 83 ? -13.990 -4.598 -3.901 1.00 96.31 83 TYR A N 1
ATOM 664 C CA . TYR A 1 83 ? -13.627 -4.760 -5.311 1.00 96.31 83 TYR A CA 1
ATOM 665 C C . TYR A 1 83 ? -12.968 -6.122 -5.587 1.00 96.31 83 TYR A C 1
ATOM 667 O O . TYR A 1 83 ? -13.301 -6.795 -6.559 1.00 96.31 83 TYR A O 1
ATOM 675 N N . ILE A 1 84 ? -12.060 -6.563 -4.712 1.00 96.12 84 ILE A N 1
ATOM 676 C CA . ILE A 1 84 ? -11.410 -7.879 -4.790 1.00 96.12 84 ILE A CA 1
ATOM 677 C C . ILE A 1 84 ? -12.454 -8.998 -4.720 1.00 96.12 84 ILE A C 1
ATOM 679 O O . ILE A 1 84 ? -12.401 -9.928 -5.529 1.00 96.12 84 ILE A O 1
ATOM 683 N N . GLN A 1 85 ? -13.410 -8.896 -3.792 1.00 96.44 85 GLN A N 1
ATOM 684 C CA . GLN A 1 85 ? -14.483 -9.874 -3.630 1.00 96.44 85 GLN A CA 1
ATOM 685 C C . GLN A 1 85 ? -15.410 -9.910 -4.852 1.00 96.44 85 GLN A C 1
ATOM 687 O O . GLN A 1 85 ? -15.687 -10.990 -5.366 1.00 96.44 85 GLN A O 1
ATOM 692 N N . GLU A 1 86 ? -15.843 -8.751 -5.358 1.00 95.75 86 GLU A N 1
ATOM 693 C CA . GLU A 1 86 ? -16.687 -8.635 -6.558 1.00 95.75 86 GLU A CA 1
ATOM 694 C C . GLU A 1 86 ? -16.028 -9.247 -7.801 1.00 95.75 86 GLU A C 1
ATOM 696 O O . GLU A 1 86 ? -16.708 -9.817 -8.655 1.00 95.75 86 GLU A O 1
ATOM 701 N N . LYS A 1 87 ? -14.698 -9.153 -7.910 1.00 94.81 87 LYS A N 1
ATOM 702 C CA . LYS A 1 87 ? -13.925 -9.754 -9.006 1.00 94.81 87 LYS A CA 1
ATOM 703 C C . LYS A 1 87 ? -13.553 -11.219 -8.783 1.00 94.81 87 LYS A C 1
ATOM 705 O O . LYS A 1 87 ? -13.098 -11.861 -9.726 1.00 94.81 87 LYS A O 1
ATOM 710 N N . GLY A 1 88 ? -13.716 -11.745 -7.570 1.00 94.75 88 GLY A N 1
ATOM 711 C CA . GLY A 1 88 ? -13.275 -13.095 -7.212 1.00 94.75 88 GLY A CA 1
ATOM 712 C C . GLY A 1 88 ? -11.752 -13.263 -7.245 1.00 94.75 88 GLY A C 1
ATOM 713 O O . GLY A 1 88 ? -11.252 -14.349 -7.536 1.00 94.75 88 GLY A O 1
ATOM 714 N N . TYR A 1 89 ? -10.994 -12.193 -6.995 1.00 93.31 89 TYR A N 1
ATOM 715 C CA . TYR A 1 89 ? -9.535 -12.259 -6.970 1.00 93.31 89 TYR A CA 1
ATOM 716 C C . TYR A 1 89 ? -9.030 -12.895 -5.669 1.00 93.31 89 TYR A C 1
ATOM 718 O O . TYR A 1 89 ? -9.541 -12.623 -4.589 1.00 93.31 89 TYR A O 1
ATOM 726 N N . ALA A 1 90 ? -7.965 -13.697 -5.760 1.00 91.00 90 ALA A N 1
ATOM 727 C CA . ALA A 1 90 ? -7.336 -14.345 -4.601 1.00 91.00 90 ALA A CA 1
ATOM 728 C C . ALA A 1 90 ? -6.449 -13.404 -3.754 1.00 91.00 90 ALA A C 1
ATOM 730 O O . ALA A 1 90 ? -5.813 -13.843 -2.796 1.00 91.00 90 ALA A O 1
ATOM 731 N N . ILE A 1 91 ? -6.365 -12.124 -4.125 1.00 92.12 91 ILE A N 1
ATOM 732 C CA . ILE A 1 91 ? -5.578 -11.121 -3.403 1.00 92.12 91 ILE A CA 1
ATOM 733 C C . ILE A 1 91 ? -6.250 -10.825 -2.066 1.00 92.12 91 ILE A C 1
ATOM 735 O O . ILE A 1 91 ? -7.469 -10.737 -1.994 1.00 92.12 91 ILE A O 1
ATOM 739 N N . LYS A 1 92 ? -5.463 -10.577 -1.022 1.00 95.94 92 LYS A N 1
ATOM 740 C CA . LYS A 1 92 ? -5.944 -9.984 0.224 1.00 95.94 92 LYS A CA 1
ATOM 741 C C . LYS A 1 92 ? -5.147 -8.738 0.574 1.00 95.94 92 LYS A C 1
ATOM 743 O O . LYS A 1 92 ? -3.952 -8.616 0.276 1.00 95.94 92 LYS A O 1
ATOM 748 N N . SER A 1 93 ? -5.832 -7.813 1.235 1.00 97.19 93 SER A N 1
ATOM 749 C CA . SER A 1 93 ? -5.269 -6.545 1.683 1.00 97.19 93 SER A CA 1
ATOM 750 C C . SER A 1 93 ? -5.222 -6.463 3.212 1.00 97.19 93 SER A C 1
ATOM 752 O O . SER A 1 93 ? -6.097 -7.007 3.887 1.00 97.19 93 SER A O 1
ATOM 754 N N . LEU A 1 94 ? -4.223 -5.768 3.755 1.00 97.50 94 LEU A N 1
ATOM 755 C CA . LEU A 1 94 ? -4.136 -5.354 5.161 1.00 97.50 94 LEU A CA 1
ATOM 756 C C . LEU A 1 94 ? -4.128 -3.831 5.240 1.00 97.50 94 LEU A C 1
ATOM 758 O O . LEU A 1 94 ? -3.682 -3.172 4.305 1.00 97.50 94 LEU A O 1
ATOM 762 N N . VAL A 1 95 ? -4.565 -3.266 6.360 1.00 97.00 95 VAL A N 1
ATOM 763 C CA . VAL A 1 95 ? -4.489 -1.824 6.631 1.00 97.00 95 VAL A CA 1
ATOM 764 C C . VAL A 1 95 ? -3.656 -1.549 7.880 1.00 97.00 95 VAL A C 1
ATOM 766 O O . VAL A 1 95 ? -3.647 -2.358 8.795 1.00 97.00 95 VAL A O 1
ATOM 769 N N . ALA A 1 96 ? -2.955 -0.419 7.932 1.00 94.75 96 ALA A N 1
ATOM 770 C CA . ALA A 1 96 ? -2.139 -0.019 9.069 1.00 94.75 96 ALA A CA 1
ATOM 771 C C . ALA A 1 96 ? -2.294 1.472 9.395 1.00 94.75 96 ALA A C 1
ATOM 773 O O . ALA A 1 96 ? -1.968 2.350 8.585 1.00 94.75 96 ALA A O 1
ATOM 774 N N . PHE A 1 97 ? -2.760 1.764 10.607 1.00 94.12 97 PHE A N 1
ATOM 775 C CA . PHE A 1 97 ? -2.903 3.118 11.142 1.00 94.12 97 PHE A CA 1
ATOM 776 C C . PHE A 1 97 ? -2.944 3.113 12.673 1.00 94.12 97 PHE A C 1
ATOM 778 O O . PHE A 1 97 ? -3.222 2.107 13.313 1.00 94.12 97 PHE A O 1
ATOM 785 N N . SER A 1 98 ? -2.635 4.256 13.281 1.00 90.81 98 SER A N 1
ATOM 786 C CA . SER A 1 98 ? -2.624 4.410 14.735 1.00 90.81 98 SER A CA 1
ATOM 787 C C . SER A 1 98 ? -4.011 4.760 15.291 1.00 90.81 98 SER A C 1
ATOM 789 O O . SER A 1 98 ? -4.745 5.586 14.733 1.00 90.81 98 SER A O 1
ATOM 791 N N . GLY A 1 99 ? -4.341 4.164 16.439 1.00 92.00 99 GLY A N 1
ATOM 792 C CA . GLY A 1 99 ? -5.534 4.486 17.220 1.00 92.00 99 GLY A CA 1
ATOM 793 C C . GLY A 1 99 ? -6.859 4.126 16.543 1.00 92.00 99 GLY A C 1
ATOM 794 O O . GLY A 1 99 ? -6.922 3.313 15.622 1.00 92.00 99 GLY A O 1
ATOM 795 N N . THR A 1 100 ? -7.928 4.750 17.034 1.00 95.19 100 THR A N 1
ATOM 796 C CA . THR A 1 100 ? -9.290 4.582 16.520 1.00 95.19 100 THR A CA 1
ATOM 797 C C . THR A 1 100 ? -9.630 5.697 15.537 1.00 95.19 100 THR A C 1
ATOM 799 O O . THR A 1 100 ? -9.341 6.869 15.786 1.00 95.19 100 THR A O 1
ATOM 802 N N . VAL A 1 101 ? -10.275 5.336 14.431 1.00 94.75 101 VAL A N 1
ATOM 803 C CA . VAL A 1 101 ? -10.775 6.262 13.410 1.00 94.75 101 VAL A CA 1
ATOM 804 C C . VAL A 1 101 ? -12.293 6.326 13.498 1.00 94.75 101 VAL A C 1
ATOM 806 O O . VAL A 1 101 ? -12.945 5.287 13.490 1.00 94.75 101 VAL A O 1
ATOM 809 N N . LEU A 1 102 ? -12.850 7.533 13.571 1.00 93.06 102 LEU A N 1
ATOM 810 C CA . LEU A 1 102 ? -14.293 7.774 13.503 1.00 93.06 102 LEU A CA 1
ATOM 811 C C . LEU A 1 102 ? -14.723 7.959 12.048 1.00 93.06 102 LEU A C 1
ATOM 813 O O . LEU A 1 102 ? -14.034 8.635 11.281 1.00 93.06 102 LEU A O 1
ATOM 817 N N . ASP A 1 103 ? -15.861 7.376 11.685 1.00 90.25 103 ASP A N 1
ATOM 818 C CA . ASP A 1 103 ? -16.491 7.642 10.397 1.00 90.25 103 ASP A CA 1
ATOM 819 C C . ASP A 1 103 ? -17.136 9.037 10.416 1.00 90.25 103 ASP A C 1
ATOM 821 O O . ASP A 1 103 ? -17.908 9.378 11.312 1.00 90.25 103 ASP A O 1
ATOM 825 N N . ASP A 1 104 ? -16.805 9.861 9.429 1.00 85.62 104 ASP A N 1
ATOM 826 C CA . ASP A 1 104 ? -17.329 11.221 9.273 1.00 85.62 104 ASP A CA 1
ATOM 827 C C . ASP A 1 104 ? -18.740 11.252 8.667 1.00 85.62 104 ASP A C 1
ATOM 829 O O . ASP A 1 104 ? -19.415 12.280 8.728 1.00 85.62 104 ASP A O 1
ATOM 833 N N . LYS A 1 105 ? -19.195 10.143 8.073 1.00 85.12 105 LYS A N 1
ATOM 834 C CA . LYS A 1 105 ? -20.511 10.014 7.432 1.00 85.12 105 LYS A CA 1
ATOM 835 C C . LYS A 1 105 ? -21.469 9.140 8.228 1.00 85.12 105 LYS A C 1
ATOM 837 O O . LYS A 1 105 ? -22.679 9.282 8.062 1.00 85.12 105 LYS A O 1
ATOM 842 N N . LEU A 1 106 ? -20.948 8.244 9.063 1.00 85.88 106 LEU A N 1
ATOM 843 C CA . LEU A 1 106 ? -21.725 7.315 9.880 1.00 85.88 106 LEU A CA 1
ATOM 844 C C . LEU A 1 106 ? -21.484 7.588 11.375 1.00 85.88 106 LEU A C 1
ATOM 846 O O . LEU A 1 106 ? -20.538 7.053 11.958 1.00 85.88 106 LEU A O 1
ATOM 850 N N . PRO A 1 107 ? -22.338 8.400 12.028 1.00 88.06 107 PRO A N 1
ATOM 851 C CA . PRO A 1 107 ? -22.185 8.725 13.441 1.00 88.06 107 PRO A CA 1
ATOM 852 C C . PRO A 1 107 ? -22.092 7.473 14.321 1.00 88.06 107 PRO A C 1
ATOM 854 O O . PRO A 1 107 ? -22.918 6.568 14.224 1.00 88.06 107 PRO A O 1
ATOM 857 N N . GLY A 1 108 ? -21.084 7.429 15.195 1.00 89.94 108 GLY A N 1
ATOM 858 C CA . GLY A 1 108 ? -20.859 6.319 16.127 1.00 89.94 108 GLY A CA 1
ATOM 859 C C . GLY A 1 108 ? -20.120 5.113 15.537 1.00 89.94 108 GLY A C 1
ATOM 860 O O . GLY A 1 108 ? -19.725 4.226 16.293 1.00 89.94 108 GLY A O 1
ATOM 861 N N . VAL A 1 109 ? -19.869 5.080 14.224 1.00 94.69 109 VAL A N 1
ATOM 862 C CA . VAL A 1 109 ? -19.037 4.036 13.618 1.00 94.69 109 VAL A CA 1
ATOM 863 C C . VAL A 1 109 ? -17.563 4.354 13.849 1.00 94.69 109 VAL A C 1
ATOM 865 O O . VAL A 1 109 ? -17.094 5.472 13.627 1.00 94.69 109 VAL A O 1
ATOM 868 N N . THR A 1 110 ? -16.827 3.342 14.305 1.00 96.06 110 THR A N 1
ATOM 869 C CA . THR A 1 110 ? -15.391 3.424 14.564 1.00 96.06 110 THR A CA 1
ATOM 870 C C . THR A 1 110 ? -14.660 2.265 13.915 1.00 96.06 110 THR A C 1
ATOM 872 O O . THR A 1 110 ? -15.198 1.167 13.774 1.00 96.06 110 THR A O 1
ATOM 875 N N . TYR A 1 111 ? -13.405 2.509 13.556 1.00 96.69 111 TYR A N 1
ATOM 876 C CA . TYR A 1 111 ? -12.521 1.518 12.971 1.00 96.69 111 TYR A CA 1
ATOM 877 C C . TYR A 1 111 ? -11.200 1.477 13.726 1.00 96.69 111 TYR A C 1
ATOM 879 O O . TYR A 1 111 ? -10.645 2.509 14.111 1.00 96.69 111 TYR A O 1
ATOM 887 N N . THR A 1 112 ? -10.679 0.269 13.899 1.00 96.62 112 THR A N 1
ATOM 888 C CA . THR A 1 112 ? -9.350 0.006 14.452 1.00 96.62 112 THR A CA 1
ATOM 889 C C . THR A 1 112 ? -8.568 -0.852 13.472 1.00 96.62 112 THR A C 1
ATOM 891 O O . THR A 1 112 ? -9.158 -1.623 12.712 1.00 96.62 112 THR A O 1
ATOM 894 N N . GLU A 1 113 ? -7.241 -0.744 13.496 1.00 94.69 113 GLU A N 1
ATOM 895 C CA . GLU A 1 113 ? -6.361 -1.569 12.660 1.00 94.69 113 GLU A CA 1
ATOM 896 C C . GLU A 1 113 ? -6.672 -3.064 12.828 1.00 94.69 113 GLU A C 1
ATOM 898 O O . GLU A 1 113 ? -6.923 -3.771 11.853 1.00 94.69 113 GLU A O 1
ATOM 903 N N . VAL A 1 114 ? -6.754 -3.519 14.080 1.00 96.19 114 VAL A N 1
ATOM 904 C CA . VAL A 1 114 ? -7.037 -4.916 14.432 1.00 96.19 114 VAL A CA 1
ATOM 905 C C . VAL A 1 114 ? -8.410 -5.359 13.923 1.00 96.19 114 VAL A C 1
ATOM 907 O O . VAL A 1 114 ? -8.533 -6.430 13.331 1.00 96.19 114 VAL A O 1
ATOM 910 N N . GLY A 1 115 ? -9.443 -4.529 14.105 1.00 96.75 115 GLY A N 1
ATOM 911 C CA . GLY A 1 115 ? -10.796 -4.844 13.644 1.00 96.75 115 GLY A CA 1
ATOM 912 C C . GLY A 1 115 ? -10.879 -4.970 12.123 1.00 96.75 115 GLY A C 1
ATOM 913 O O . GLY A 1 115 ? -11.522 -5.881 11.608 1.00 96.75 115 GLY A O 1
ATOM 914 N N . MET A 1 116 ? -10.176 -4.101 11.394 1.00 96.88 116 MET A N 1
ATOM 915 C CA . MET A 1 116 ? -10.151 -4.128 9.929 1.00 96.88 116 MET A CA 1
ATOM 916 C C . MET A 1 116 ? -9.264 -5.232 9.343 1.00 96.88 116 MET A C 1
ATOM 918 O O . MET A 1 116 ? -9.442 -5.606 8.183 1.00 96.88 116 MET A O 1
ATOM 922 N N . ASN A 1 117 ? -8.336 -5.772 10.133 1.00 97.06 117 ASN A N 1
ATOM 923 C CA . ASN A 1 117 ? -7.468 -6.887 9.760 1.00 97.06 117 ASN A CA 1
ATOM 924 C C . ASN A 1 117 ? -7.916 -8.220 10.378 1.00 97.06 117 ASN A C 1
ATOM 926 O O . ASN A 1 117 ? -7.086 -9.097 10.608 1.00 97.06 117 ASN A O 1
ATOM 930 N N . LEU A 1 118 ? -9.214 -8.386 10.658 1.00 95.12 118 LEU A N 1
ATOM 931 C CA . LEU A 1 118 ? -9.797 -9.648 11.137 1.00 95.12 118 LEU A CA 1
ATOM 932 C C . LEU A 1 118 ? -9.126 -10.198 12.413 1.00 95.12 118 LEU A C 1
ATOM 934 O O . LEU A 1 118 ? -8.976 -11.407 12.574 1.00 95.12 118 LEU A O 1
ATOM 938 N N . GLY A 1 119 ? -8.709 -9.312 13.320 1.00 94.88 119 GLY A N 1
ATOM 939 C CA . GLY A 1 119 ? -8.095 -9.685 14.595 1.00 94.88 119 GLY A CA 1
ATOM 940 C C . GLY A 1 119 ? -6.567 -9.761 14.586 1.00 94.88 119 GLY A C 1
ATOM 941 O O . GLY A 1 119 ? -5.987 -9.987 15.644 1.00 94.88 119 GLY A O 1
ATOM 942 N N . ILE A 1 120 ? -5.900 -9.539 13.447 1.00 95.50 120 ILE A N 1
ATOM 943 C CA . ILE A 1 120 ? -4.431 -9.479 13.393 1.00 95.50 120 ILE A CA 1
ATOM 944 C C . ILE A 1 120 ? -3.947 -8.279 14.212 1.00 95.50 120 ILE A C 1
ATOM 946 O O . ILE A 1 120 ? -4.328 -7.138 13.939 1.00 95.50 120 ILE A O 1
ATOM 950 N N . SER A 1 121 ? -3.098 -8.534 15.209 1.00 93.25 121 SER A N 1
ATOM 951 C CA . SER A 1 121 ? -2.536 -7.470 16.036 1.00 93.25 121 SER A CA 1
ATOM 952 C C . SER A 1 121 ? -1.492 -6.644 15.282 1.00 93.25 121 SER A C 1
ATOM 954 O O . SER A 1 121 ? -0.860 -7.109 14.332 1.00 93.25 121 SER A O 1
ATOM 956 N N . GLU A 1 122 ? -1.234 -5.427 15.765 1.00 88.56 122 GLU A N 1
ATOM 957 C CA . GLU A 1 122 ? -0.220 -4.538 15.176 1.00 88.56 122 GLU A CA 1
ATOM 958 C C . GLU A 1 122 ? 1.191 -5.160 15.175 1.00 88.56 122 GLU A C 1
ATOM 960 O O . GLU A 1 122 ? 2.024 -4.849 14.321 1.00 88.56 122 GLU A O 1
ATOM 965 N N . LYS A 1 123 ? 1.462 -6.050 16.142 1.00 88.94 123 LYS A N 1
ATOM 966 C CA . LYS A 1 123 ? 2.739 -6.764 16.276 1.00 88.94 123 LYS A CA 1
ATOM 967 C C . LYS A 1 123 ? 2.877 -7.897 15.262 1.00 88.94 123 LYS A C 1
ATOM 969 O O . LYS A 1 123 ? 3.971 -8.125 14.764 1.00 88.94 123 LYS A O 1
ATOM 974 N N . GLU A 1 124 ? 1.782 -8.584 14.949 1.00 91.81 124 GLU A N 1
ATOM 975 C CA . GLU A 1 124 ? 1.765 -9.719 14.016 1.00 91.81 124 GLU A CA 1
ATOM 976 C C . GLU A 1 124 ? 1.649 -9.280 12.554 1.00 91.81 124 GLU A C 1
ATOM 978 O O . GLU A 1 124 ? 2.012 -10.034 11.650 1.00 91.81 124 GLU A O 1
ATOM 983 N N . LEU A 1 125 ? 1.142 -8.071 12.296 1.00 93.19 125 LEU A N 1
ATOM 984 C CA . LEU A 1 125 ? 0.899 -7.563 10.947 1.00 93.19 125 LEU A CA 1
ATOM 985 C C . LEU A 1 125 ? 2.130 -7.681 10.028 1.00 93.19 125 LEU A C 1
ATOM 987 O O . LEU A 1 125 ? 1.964 -8.206 8.924 1.00 93.19 125 LEU A O 1
ATOM 991 N N . PRO A 1 126 ? 3.359 -7.289 10.428 1.00 91.12 126 PRO A N 1
ATOM 992 C CA . PRO A 1 126 ? 4.532 -7.429 9.562 1.00 91.12 126 PRO A CA 1
ATOM 993 C C . PRO A 1 126 ? 4.845 -8.882 9.183 1.00 91.12 126 PRO A C 1
ATOM 995 O O . PRO A 1 126 ? 5.188 -9.174 8.032 1.00 91.12 126 PRO A O 1
ATOM 998 N N . GLU A 1 127 ? 4.683 -9.807 10.128 1.00 92.00 127 GLU A N 1
ATOM 999 C CA . GLU A 1 127 ? 4.898 -11.237 9.903 1.00 92.00 127 GLU A CA 1
ATOM 1000 C C . GLU A 1 127 ? 3.827 -11.799 8.965 1.00 92.00 127 GLU A C 1
ATOM 1002 O O . GLU A 1 127 ? 4.146 -12.433 7.957 1.00 92.00 127 GLU A O 1
ATOM 1007 N N . LYS A 1 128 ? 2.551 -11.477 9.216 1.00 94.50 128 LYS A N 1
ATOM 1008 C CA . LYS A 1 128 ? 1.426 -11.859 8.349 1.00 94.50 128 LYS A CA 1
ATOM 1009 C C . LYS A 1 128 ? 1.583 -11.302 6.945 1.00 94.50 128 LYS A C 1
ATOM 1011 O O . LYS A 1 128 ? 1.378 -12.033 5.976 1.00 94.50 128 LYS A O 1
ATOM 1016 N N . PHE A 1 129 ? 2.019 -10.053 6.813 1.00 95.06 129 PHE A N 1
ATOM 1017 C CA . PHE A 1 129 ? 2.280 -9.456 5.513 1.00 95.06 129 PHE A CA 1
ATOM 1018 C C . PHE A 1 129 ? 3.471 -10.088 4.801 1.00 95.06 129 PHE A C 1
ATOM 1020 O O . PHE A 1 129 ? 3.526 -10.015 3.583 1.00 95.06 129 PHE A O 1
ATOM 1027 N N . THR A 1 130 ? 4.408 -10.729 5.496 1.00 91.81 130 THR A N 1
ATOM 1028 C CA . THR A 1 130 ? 5.514 -11.454 4.849 1.00 91.81 130 THR A CA 1
ATOM 1029 C C . THR A 1 130 ? 5.044 -12.760 4.206 1.00 91.81 130 THR A C 1
ATOM 1031 O O . THR A 1 130 ? 5.589 -13.174 3.181 1.00 91.81 130 THR A O 1
ATOM 1034 N N . THR A 1 131 ? 3.985 -13.375 4.736 1.00 93.31 131 THR A N 1
ATOM 1035 C CA . THR A 1 131 ? 3.374 -14.574 4.142 1.00 93.31 131 THR A CA 1
ATOM 1036 C C . THR A 1 131 ? 2.779 -14.297 2.756 1.00 93.31 131 THR A C 1
ATOM 1038 O O . THR A 1 131 ? 2.592 -13.150 2.351 1.00 93.31 131 THR A O 1
ATOM 1041 N N . GLN A 1 132 ? 2.443 -15.346 2.005 1.00 91.25 132 GLN A N 1
ATOM 1042 C CA . GLN A 1 132 ? 1.762 -15.190 0.713 1.00 91.25 132 GLN A CA 1
ATOM 1043 C C . GLN A 1 132 ? 0.266 -14.879 0.841 1.00 91.25 132 GLN A C 1
ATOM 1045 O O . GLN A 1 132 ? -0.371 -14.624 -0.175 1.00 91.25 132 GLN A O 1
ATOM 1050 N N . GLU A 1 133 ? -0.293 -14.887 2.054 1.00 93.56 133 GLU A N 1
ATOM 1051 C CA . GLU A 1 133 ? -1.725 -14.678 2.267 1.00 93.56 133 GLU A CA 1
ATOM 1052 C C . GLU A 1 133 ? -2.164 -13.251 1.913 1.00 93.56 133 GLU A C 1
ATOM 1054 O O . GLU A 1 133 ? -3.236 -13.070 1.340 1.00 93.56 133 GLU A O 1
ATOM 1059 N N . TYR A 1 134 ? -1.322 -12.258 2.209 1.00 96.31 134 TYR A N 1
ATOM 1060 C CA . TYR A 1 134 ? -1.606 -10.839 1.991 1.00 96.31 134 TYR A CA 1
ATOM 1061 C C . TYR A 1 134 ? -0.585 -10.230 1.039 1.00 96.31 134 TYR A C 1
ATOM 1063 O O . TYR A 1 134 ? 0.620 -10.441 1.189 1.00 96.31 134 TYR A O 1
ATOM 1071 N N . GLN A 1 135 ? -1.045 -9.451 0.062 1.00 97.19 135 GLN A N 1
ATOM 1072 C CA . GLN A 1 135 ? -0.169 -8.904 -0.977 1.00 97.19 135 GLN A CA 1
ATOM 1073 C C . GLN A 1 135 ? -0.210 -7.380 -1.070 1.00 97.19 135 GLN A C 1
ATOM 1075 O O . GLN A 1 135 ? 0.737 -6.785 -1.585 1.00 97.19 135 GLN A O 1
ATOM 1080 N N . VAL A 1 136 ? -1.251 -6.742 -0.530 1.00 97.50 136 VAL A N 1
ATOM 1081 C CA . VAL A 1 136 ? -1.384 -5.280 -0.508 1.00 97.50 136 VAL A CA 1
ATOM 1082 C C . VAL A 1 136 ? -1.462 -4.776 0.930 1.00 97.50 136 VAL A C 1
ATOM 1084 O O . VAL A 1 136 ? -2.257 -5.282 1.717 1.00 97.50 136 VAL A O 1
ATOM 1087 N N . LEU A 1 137 ? -0.654 -3.772 1.268 1.00 97.00 137 LEU A N 1
ATOM 1088 C CA . LEU A 1 137 ? -0.686 -3.096 2.566 1.00 97.00 137 LEU A CA 1
ATOM 1089 C C . LEU A 1 137 ? -1.070 -1.624 2.393 1.00 97.00 137 LEU A C 1
ATOM 1091 O O . LEU A 1 137 ? -0.362 -0.866 1.736 1.00 97.00 137 LEU A O 1
ATOM 1095 N N . LEU A 1 138 ? -2.183 -1.217 2.991 1.00 97.31 138 LEU A N 1
ATOM 1096 C CA . LEU A 1 138 ? -2.683 0.155 2.996 1.00 97.31 138 LEU A CA 1
ATOM 1097 C C . LEU A 1 138 ? -2.206 0.880 4.252 1.00 97.31 138 LEU A C 1
ATOM 1099 O O . LEU A 1 138 ? -2.352 0.362 5.354 1.00 97.31 138 LEU A O 1
ATOM 1103 N N . VAL A 1 139 ? -1.635 2.071 4.108 1.00 94.12 139 VAL A N 1
ATOM 1104 C CA . VAL A 1 139 ? -0.888 2.734 5.180 1.00 94.12 139 VAL A CA 1
ATOM 1105 C C . VAL A 1 139 ? -1.164 4.233 5.196 1.00 94.12 139 VAL A C 1
ATOM 1107 O O . VAL A 1 139 ? -1.014 4.893 4.172 1.00 94.12 139 VAL A O 1
ATOM 1110 N N . ALA A 1 140 ? -1.476 4.785 6.372 1.00 89.81 140 ALA A N 1
ATOM 1111 C CA . ALA A 1 140 ? -1.596 6.237 6.566 1.00 89.81 140 ALA A CA 1
ATOM 1112 C C . ALA A 1 140 ? -0.305 6.886 7.110 1.00 89.81 140 ALA A C 1
ATOM 1114 O O . ALA A 1 140 ? 0.312 7.743 6.470 1.00 89.81 140 ALA A O 1
ATOM 1115 N N . GLU A 1 141 ? 0.093 6.486 8.319 1.00 80.75 141 GLU A N 1
ATOM 1116 C CA . GLU A 1 141 ? 1.194 7.097 9.092 1.00 80.75 141 GLU A CA 1
ATOM 1117 C C . GLU A 1 141 ? 2.206 6.055 9.587 1.00 80.75 141 GLU A C 1
ATOM 1119 O O . GLU A 1 141 ? 3.385 6.355 9.766 1.00 80.75 141 GLU A O 1
ATOM 1124 N N . LYS A 1 142 ? 1.750 4.817 9.815 1.00 76.12 142 LYS A N 1
ATOM 1125 C CA . LYS A 1 142 ? 2.599 3.717 10.279 1.00 76.12 142 LYS A CA 1
ATOM 1126 C C . LYS A 1 142 ? 3.571 3.278 9.187 1.00 76.12 142 LYS A C 1
ATOM 1128 O O . LYS A 1 142 ? 3.433 3.659 8.035 1.00 76.12 142 LYS A O 1
ATOM 1133 N N . TYR A 1 143 ? 4.581 2.491 9.549 1.00 66.94 143 TYR A N 1
ATOM 1134 C CA . TYR A 1 143 ? 5.497 1.838 8.602 1.00 66.94 143 TYR A CA 1
ATOM 1135 C C . TYR A 1 143 ? 6.261 2.767 7.631 1.00 66.94 143 TYR A C 1
ATOM 1137 O O . TYR A 1 143 ? 6.990 2.285 6.764 1.00 66.94 143 TYR A O 1
ATOM 1145 N N . GLN A 1 144 ? 6.199 4.090 7.829 1.00 57.44 144 GLN A N 1
ATOM 1146 C CA . GLN A 1 144 ? 7.102 5.057 7.201 1.00 57.44 144 GLN A CA 1
ATOM 1147 C C . GLN A 1 144 ? 8.534 4.918 7.752 1.00 57.44 144 GLN A C 1
ATOM 1149 O O . GLN A 1 144 ? 9.501 5.219 7.049 1.00 57.44 144 GLN A O 1
ATOM 1154 N N . THR A 1 145 ? 8.681 4.373 8.969 1.00 54.16 145 THR A N 1
ATOM 1155 C CA . THR A 1 145 ? 9.938 3.976 9.625 1.00 54.16 145 THR A CA 1
ATOM 1156 C C . THR A 1 145 ? 9.882 2.502 10.064 1.00 54.16 145 THR A C 1
ATOM 1158 O O . THR A 1 145 ? 8.813 1.971 10.351 1.00 54.16 145 THR A O 1
ATOM 1161 N N . GLY A 1 146 ? 11.020 1.797 10.053 1.00 59.12 146 GLY A N 1
ATOM 1162 C CA . GLY A 1 146 ? 11.154 0.445 10.631 1.00 59.12 146 GLY A CA 1
ATOM 1163 C C . GLY A 1 146 ? 10.537 -0.745 9.875 1.00 59.12 146 GLY A C 1
ATOM 1164 O O . GLY A 1 146 ? 10.926 -1.874 10.147 1.00 59.12 146 GLY A O 1
ATOM 1165 N N . PHE A 1 147 ? 9.642 -0.538 8.904 1.00 73.81 147 PHE A N 1
ATOM 1166 C CA . PHE A 1 147 ? 9.123 -1.636 8.079 1.00 73.81 147 PHE A CA 1
ATOM 1167 C C . PHE A 1 147 ? 10.132 -2.041 7.005 1.00 73.81 147 PHE A C 1
ATOM 1169 O O . PHE A 1 147 ? 10.550 -1.202 6.191 1.00 73.81 147 PHE A O 1
ATOM 1176 N N . ASP A 1 148 ? 10.519 -3.314 7.010 1.00 78.94 148 ASP A N 1
ATOM 1177 C CA . ASP A 1 148 ? 11.399 -3.903 6.011 1.00 78.94 148 ASP A CA 1
ATOM 1178 C C . ASP A 1 148 ? 10.698 -5.055 5.293 1.00 78.94 148 ASP A C 1
ATOM 1180 O O . ASP A 1 148 ? 10.260 -6.022 5.912 1.00 78.94 148 ASP A O 1
ATOM 1184 N N . GLN A 1 149 ? 10.547 -4.925 3.977 1.00 90.94 149 GLN A N 1
ATOM 1185 C CA . GLN A 1 149 ? 9.885 -5.926 3.153 1.00 90.94 149 GLN A CA 1
ATOM 1186 C C . GLN A 1 149 ? 10.590 -6.027 1.794 1.00 90.94 149 GLN A C 1
ATOM 1188 O O . GLN A 1 149 ? 10.264 -5.269 0.877 1.00 90.94 149 GLN A O 1
ATOM 1193 N N . PRO A 1 150 ? 11.533 -6.973 1.624 1.00 92.62 150 PRO A N 1
ATOM 1194 C CA . PRO A 1 150 ? 12.253 -7.177 0.365 1.00 92.62 150 PRO A CA 1
ATOM 1195 C C . PRO A 1 150 ? 11.343 -7.493 -0.830 1.00 92.62 150 PRO A C 1
ATOM 1197 O O . PRO A 1 150 ? 11.688 -7.183 -1.969 1.00 92.62 150 PRO A O 1
ATOM 1200 N 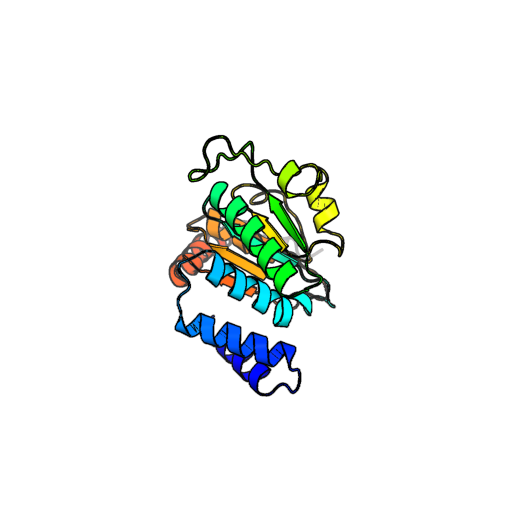N . LEU A 1 151 ? 10.159 -8.067 -0.581 1.00 95.12 151 LEU A N 1
ATOM 1201 C CA . LEU A 1 151 ? 9.172 -8.378 -1.620 1.00 95.12 151 LEU A CA 1
ATOM 1202 C C . LEU A 1 151 ? 8.326 -7.168 -2.040 1.00 95.12 151 LEU A C 1
ATOM 1204 O O . LEU A 1 151 ? 7.506 -7.289 -2.950 1.00 95.12 151 LEU A O 1
ATOM 1208 N N . LEU A 1 152 ? 8.489 -6.006 -1.399 1.00 95.44 152 LEU A N 1
ATOM 1209 C CA . LEU A 1 152 ? 7.775 -4.793 -1.779 1.00 95.44 152 LEU A CA 1
ATOM 1210 C C . LEU A 1 152 ? 8.314 -4.292 -3.124 1.00 95.44 152 LEU A C 1
ATOM 1212 O O . LEU A 1 152 ? 9.445 -3.817 -3.211 1.00 95.44 152 LEU A O 1
ATOM 1216 N N . HIS A 1 153 ? 7.505 -4.424 -4.171 1.00 95.12 153 HIS A N 1
ATOM 1217 C CA . HIS A 1 153 ? 7.862 -4.063 -5.546 1.00 95.12 153 HIS A CA 1
ATOM 1218 C C . HIS A 1 153 ? 7.145 -2.794 -6.007 1.00 95.12 153 HIS A C 1
ATOM 1220 O O . HIS A 1 153 ? 7.727 -1.966 -6.708 1.00 95.12 153 HIS A O 1
ATOM 1226 N N . THR A 1 154 ? 5.871 -2.660 -5.636 1.00 95.25 154 THR A N 1
ATOM 1227 C CA . THR A 1 154 ? 5.000 -1.590 -6.123 1.00 95.25 154 THR A CA 1
ATOM 1228 C C . THR A 1 154 ? 4.575 -0.668 -4.987 1.00 95.25 154 THR A C 1
ATOM 1230 O O . THR A 1 154 ? 4.195 -1.130 -3.913 1.00 95.25 154 THR A O 1
ATOM 1233 N N . MET A 1 155 ? 4.581 0.637 -5.236 1.00 95.06 155 MET A N 1
ATOM 1234 C CA . MET A 1 155 ? 3.993 1.629 -4.344 1.00 95.06 155 MET A CA 1
ATOM 1235 C C . MET A 1 155 ? 2.958 2.470 -5.080 1.00 95.06 155 MET A C 1
ATOM 1237 O O . MET A 1 155 ? 3.223 3.010 -6.152 1.00 95.06 155 MET A O 1
ATOM 1241 N N . PHE A 1 156 ? 1.786 2.590 -4.477 1.00 95.06 156 PHE A N 1
ATOM 1242 C CA . PHE A 1 156 ? 0.732 3.498 -4.890 1.00 95.06 156 PHE A CA 1
ATOM 1243 C C . PHE A 1 156 ? 0.689 4.660 -3.901 1.00 95.06 156 PHE A C 1
ATOM 1245 O O . PHE A 1 156 ? 0.623 4.431 -2.694 1.00 95.06 156 PHE A O 1
ATOM 1252 N N . VAL A 1 157 ? 0.747 5.895 -4.387 1.00 92.69 157 VAL A N 1
ATOM 1253 C CA . VAL A 1 157 ? 0.828 7.091 -3.543 1.00 92.69 157 VAL A CA 1
ATOM 1254 C C . VAL A 1 157 ? -0.391 7.962 -3.788 1.00 92.69 157 VAL A C 1
ATOM 1256 O O . VAL A 1 157 ? -0.552 8.531 -4.861 1.00 92.69 157 VAL A O 1
ATOM 1259 N N . ASP A 1 158 ? -1.235 8.078 -2.768 1.00 92.44 158 ASP A N 1
ATOM 1260 C CA . ASP A 1 158 ? -2.346 9.025 -2.699 1.00 92.44 158 ASP A CA 1
ATOM 1261 C C . ASP A 1 158 ? -2.189 9.941 -1.477 1.00 92.44 158 ASP A C 1
ATOM 1263 O O . ASP A 1 158 ? -3.075 10.089 -0.635 1.00 92.44 158 ASP A O 1
ATOM 1267 N N . LYS A 1 159 ? -0.980 10.488 -1.335 1.00 90.50 159 LYS A N 1
ATOM 1268 C CA . LYS A 1 159 ? -0.569 11.393 -0.263 1.00 90.50 159 LYS A CA 1
ATOM 1269 C C . LYS A 1 159 ? 0.386 12.427 -0.835 1.00 90.50 159 LYS A C 1
ATOM 1271 O O . LYS A 1 159 ? 1.265 12.087 -1.626 1.00 90.50 159 LYS A O 1
ATOM 1276 N N . ARG A 1 160 ? 0.261 13.678 -0.390 1.00 89.75 160 ARG A N 1
ATOM 1277 C CA . ARG A 1 160 ? 1.262 14.705 -0.687 1.00 89.75 160 ARG A CA 1
ATOM 1278 C C . ARG A 1 160 ? 2.585 14.318 -0.024 1.00 89.75 160 ARG A C 1
ATOM 1280 O O . ARG A 1 160 ? 2.649 14.217 1.200 1.00 89.75 160 ARG A O 1
ATOM 1287 N N . LEU A 1 161 ? 3.618 14.087 -0.825 1.00 87.25 161 LEU A N 1
ATOM 1288 C CA . LEU A 1 161 ? 4.967 13.765 -0.375 1.00 87.25 161 LEU A CA 1
ATOM 1289 C C . LEU A 1 161 ? 5.904 14.904 -0.771 1.00 87.25 161 LEU A C 1
ATOM 1291 O O . LEU A 1 161 ? 5.962 15.285 -1.935 1.00 87.25 161 LEU A O 1
ATOM 1295 N N . ALA A 1 162 ? 6.656 15.423 0.196 1.00 82.62 162 ALA A N 1
ATOM 1296 C CA . ALA A 1 162 ? 7.643 16.472 -0.031 1.00 82.62 162 ALA A CA 1
ATOM 1297 C C . ALA A 1 162 ? 8.866 16.276 0.874 1.00 82.62 162 ALA A C 1
ATOM 1299 O O . ALA A 1 162 ? 8.772 15.675 1.951 1.00 82.62 162 ALA A O 1
ATOM 1300 N N . GLY A 1 163 ? 10.017 16.784 0.426 1.00 83.69 163 GLY A N 1
ATOM 1301 C CA . GLY A 1 163 ? 11.275 16.752 1.175 1.00 83.69 163 GLY A CA 1
ATOM 1302 C C . GLY A 1 163 ? 11.628 15.355 1.698 1.00 83.69 163 GLY A C 1
ATOM 1303 O O . GLY A 1 163 ? 11.527 14.360 0.977 1.00 83.69 163 GLY A O 1
ATOM 1304 N N . ILE A 1 164 ? 12.001 15.273 2.982 1.00 83.38 164 ILE A N 1
ATOM 1305 C CA . ILE A 1 164 ? 12.446 14.021 3.613 1.00 83.38 164 ILE A CA 1
ATOM 1306 C C . ILE A 1 164 ? 11.396 12.908 3.560 1.00 83.38 164 ILE A C 1
ATOM 1308 O O . ILE A 1 164 ? 11.745 11.735 3.434 1.00 83.38 164 ILE A O 1
ATOM 1312 N N . GLN A 1 165 ? 10.108 13.257 3.627 1.00 83.38 165 GLN A N 1
ATOM 1313 C CA . GLN A 1 165 ? 9.032 12.270 3.652 1.00 83.38 165 GLN A CA 1
ATOM 1314 C C . GLN A 1 165 ? 8.922 11.535 2.316 1.00 83.38 165 GLN A C 1
ATOM 1316 O O . GLN A 1 165 ? 8.655 10.332 2.307 1.00 83.38 165 GLN A O 1
ATOM 1321 N N . ALA A 1 166 ? 9.172 12.226 1.197 1.00 86.31 166 ALA A N 1
ATOM 1322 C CA . ALA A 1 166 ? 9.214 11.609 -0.125 1.00 86.31 166 ALA A CA 1
ATOM 1323 C C . ALA A 1 166 ? 10.346 10.580 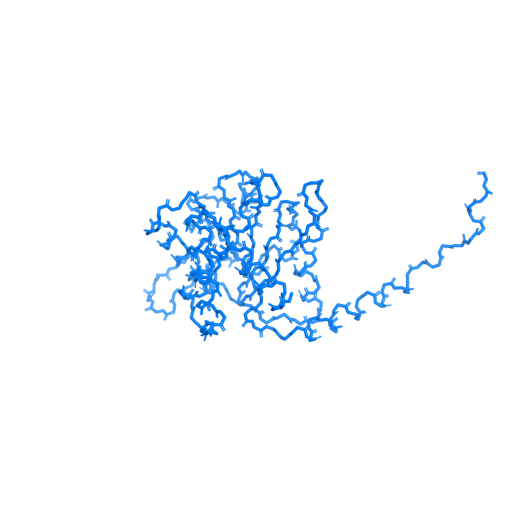-0.210 1.00 86.31 166 ALA A C 1
ATOM 1325 O O . ALA A 1 166 ? 10.106 9.431 -0.582 1.00 86.31 166 ALA A O 1
ATOM 1326 N N . VAL A 1 167 ? 11.552 10.964 0.221 1.00 84.69 167 VAL A N 1
ATOM 1327 C CA . VAL A 1 167 ? 12.725 10.081 0.213 1.00 84.69 167 VAL A CA 1
ATOM 1328 C C . VAL A 1 167 ? 12.508 8.879 1.124 1.00 84.69 167 VAL A C 1
ATOM 1330 O O . VAL A 1 167 ? 12.669 7.748 0.677 1.00 84.69 167 VAL A O 1
ATOM 1333 N N . GLN A 1 168 ? 12.075 9.084 2.368 1.00 84.81 168 GLN A N 1
ATOM 1334 C CA . GLN A 1 168 ? 11.834 7.996 3.322 1.00 84.81 168 GLN A CA 1
ATOM 1335 C C . GLN A 1 168 ? 10.764 7.013 2.845 1.00 84.81 168 GLN A C 1
ATOM 1337 O O . GLN A 1 168 ? 10.927 5.804 3.011 1.00 84.81 168 GLN A O 1
ATOM 1342 N N . THR A 1 169 ? 9.684 7.525 2.250 1.00 88.00 169 THR A N 1
ATOM 1343 C CA . THR A 1 169 ? 8.575 6.702 1.761 1.00 88.00 169 THR A CA 1
ATOM 1344 C C . THR A 1 169 ? 9.010 5.893 0.545 1.00 88.00 169 THR A C 1
ATOM 1346 O O . THR A 1 169 ? 8.949 4.666 0.571 1.00 88.00 169 THR A O 1
ATOM 1349 N N . LEU A 1 170 ? 9.530 6.546 -0.496 1.00 88.19 170 LEU A N 1
ATOM 1350 C CA . LEU A 1 170 ? 9.895 5.879 -1.747 1.00 88.19 170 LEU A CA 1
ATOM 1351 C C . LEU A 1 170 ? 11.129 4.973 -1.597 1.00 88.19 170 LEU A C 1
ATOM 1353 O O . LEU A 1 170 ? 11.186 3.913 -2.220 1.00 88.19 170 LEU A O 1
ATOM 1357 N N . SER A 1 171 ? 12.064 5.296 -0.697 1.00 87.44 171 SER A N 1
ATOM 1358 C CA . SER A 1 171 ? 13.238 4.448 -0.418 1.00 87.44 171 SER A CA 1
ATOM 1359 C C . SER A 1 171 ? 12.882 3.082 0.175 1.00 87.44 171 SER A C 1
ATOM 1361 O O . SER A 1 171 ? 13.713 2.175 0.152 1.00 87.44 171 SER A O 1
ATOM 1363 N N . ARG A 1 172 ? 11.644 2.871 0.652 1.00 87.19 172 ARG A N 1
ATOM 1364 C CA . ARG A 1 172 ? 11.158 1.539 1.069 1.00 87.19 172 ARG A CA 1
ATOM 1365 C C . ARG A 1 172 ? 11.197 0.527 -0.074 1.00 87.19 172 ARG A C 1
ATOM 1367 O O . ARG A 1 172 ? 11.325 -0.668 0.173 1.00 87.19 172 ARG A O 1
ATOM 1374 N N . LEU A 1 173 ? 11.136 0.996 -1.319 1.00 89.38 173 LEU A N 1
ATOM 1375 C CA . LEU A 1 173 ? 11.259 0.150 -2.499 1.00 89.38 173 LEU A CA 1
ATOM 1376 C C . LEU A 1 173 ? 12.702 -0.280 -2.784 1.00 89.38 173 LEU A C 1
ATOM 1378 O O . LEU A 1 173 ? 12.887 -1.234 -3.529 1.00 89.38 173 LEU A O 1
ATOM 1382 N N . ASN A 1 174 ? 13.723 0.325 -2.173 1.00 85.50 174 ASN A N 1
ATOM 1383 C CA . ASN A 1 174 ? 15.131 0.037 -2.489 1.00 85.50 174 ASN A CA 1
ATOM 1384 C C . ASN A 1 174 ? 15.682 -1.224 -1.800 1.00 85.50 174 ASN A C 1
ATOM 1386 O O . ASN A 1 174 ? 16.870 -1.521 -1.893 1.00 85.50 174 ASN A O 1
ATOM 1390 N N . ARG A 1 175 ? 14.839 -1.990 -1.099 1.00 89.75 175 ARG A N 1
ATOM 1391 C CA . ARG A 1 175 ? 15.242 -3.268 -0.498 1.00 89.75 175 ARG A CA 1
ATOM 1392 C C . ARG A 1 175 ? 15.583 -4.286 -1.583 1.00 89.75 175 ARG A C 1
ATOM 1394 O O . ARG A 1 175 ? 14.746 -4.563 -2.447 1.00 89.75 175 ARG A O 1
ATOM 1401 N N . ILE A 1 176 ? 16.804 -4.815 -1.513 1.00 87.88 176 ILE A N 1
ATOM 1402 C CA . ILE A 1 176 ? 17.382 -5.735 -2.496 1.00 87.88 176 ILE A CA 1
ATOM 1403 C C . ILE A 1 176 ? 16.773 -7.127 -2.322 1.00 87.88 176 ILE A C 1
ATOM 1405 O O . ILE A 1 176 ? 16.631 -7.628 -1.208 1.00 87.88 176 ILE A O 1
ATOM 1409 N N . HIS A 1 177 ? 16.441 -7.769 -3.439 1.00 92.38 177 HIS A N 1
ATOM 1410 C CA . HIS A 1 177 ? 16.048 -9.171 -3.486 1.00 92.38 177 HIS A CA 1
ATOM 1411 C C . HIS A 1 177 ? 16.521 -9.771 -4.825 1.00 92.38 177 HIS A C 1
ATOM 1413 O O . HIS A 1 177 ? 16.364 -9.103 -5.844 1.00 92.38 177 HIS A O 1
ATOM 1419 N N . PRO A 1 178 ? 17.043 -11.014 -4.880 1.00 90.38 178 PRO A N 1
ATOM 1420 C CA . PRO A 1 178 ? 17.642 -11.571 -6.104 1.00 90.38 178 PRO A CA 1
ATOM 1421 C C . PRO A 1 178 ? 16.724 -11.571 -7.335 1.00 90.38 178 PRO A C 1
ATOM 1423 O O . PRO A 1 178 ? 17.180 -11.369 -8.449 1.00 90.38 178 PRO A O 1
ATOM 1426 N N . LEU A 1 179 ? 15.419 -11.773 -7.126 1.00 92.44 179 LEU A N 1
ATOM 1427 C CA . LEU A 1 179 ? 14.397 -11.770 -8.187 1.00 92.44 179 LEU A CA 1
ATOM 1428 C C . LEU A 1 179 ? 13.723 -10.402 -8.411 1.00 92.44 179 LEU A C 1
ATOM 1430 O O . LEU A 1 179 ? 12.649 -10.333 -9.008 1.00 92.44 179 LEU A O 1
ATOM 1434 N N . LYS A 1 180 ? 14.274 -9.327 -7.843 1.00 91.00 180 LYS A N 1
ATOM 1435 C CA . LYS A 1 180 ? 13.720 -7.976 -7.936 1.00 91.00 180 LYS A CA 1
ATOM 1436 C C . LYS A 1 180 ? 14.618 -7.127 -8.824 1.00 91.00 180 LYS A C 1
ATOM 1438 O O . LYS A 1 180 ? 15.589 -6.538 -8.366 1.00 91.00 180 LYS A O 1
ATOM 1443 N N . GLU A 1 181 ? 14.266 -7.111 -10.100 1.00 86.44 181 GLU A N 1
ATOM 1444 C CA . GLU A 1 181 ? 15.007 -6.416 -11.157 1.00 86.44 181 GLU A CA 1
ATOM 1445 C C . GLU A 1 181 ? 14.619 -4.935 -11.255 1.00 86.44 181 GLU A C 1
ATOM 1447 O O . GLU A 1 181 ? 15.435 -4.092 -11.617 1.00 86.44 181 GLU A O 1
ATOM 1452 N N . ASP A 1 182 ? 13.370 -4.616 -10.916 1.00 87.44 182 ASP A N 1
ATOM 1453 C CA . ASP A 1 182 ? 12.796 -3.280 -10.992 1.00 87.44 182 ASP A CA 1
ATOM 1454 C C . ASP A 1 182 ? 11.833 -2.988 -9.827 1.00 87.44 182 ASP A C 1
ATOM 1456 O O . ASP A 1 182 ? 11.557 -3.826 -8.961 1.00 87.44 182 ASP A O 1
ATOM 1460 N N . THR A 1 183 ? 11.357 -1.743 -9.782 1.00 89.31 183 THR A N 1
ATOM 1461 C CA . THR A 1 183 ? 10.305 -1.273 -8.875 1.00 89.31 183 THR A CA 1
ATOM 1462 C C . THR A 1 183 ? 9.319 -0.408 -9.643 1.00 89.31 183 THR A C 1
ATOM 1464 O O . THR A 1 183 ? 9.628 0.139 -10.707 1.00 89.31 183 THR A O 1
ATOM 1467 N N . PHE A 1 184 ? 8.108 -0.271 -9.108 1.00 90.25 184 PHE A N 1
ATOM 1468 C CA . PHE A 1 184 ? 7.068 0.529 -9.738 1.00 90.25 184 PHE A CA 1
ATOM 1469 C C . PHE A 1 184 ? 6.418 1.494 -8.746 1.00 90.25 184 PHE A C 1
ATOM 1471 O O . PHE A 1 184 ? 6.015 1.097 -7.656 1.00 90.25 184 PHE A O 1
ATOM 1478 N N . VAL A 1 185 ? 6.276 2.757 -9.150 1.00 89.31 185 VAL A N 1
ATOM 1479 C CA . VAL A 1 185 ? 5.572 3.789 -8.380 1.00 89.31 185 VAL A CA 1
ATOM 1480 C C . VAL A 1 185 ? 4.470 4.380 -9.243 1.00 89.31 185 VAL A C 1
ATOM 1482 O O . VAL A 1 185 ? 4.730 4.821 -10.367 1.00 89.31 185 VAL A O 1
ATOM 1485 N N . LEU A 1 186 ? 3.257 4.418 -8.698 1.00 88.88 186 LEU A N 1
ATOM 1486 C CA . LEU A 1 186 ? 2.138 5.166 -9.253 1.00 88.88 186 LEU A CA 1
ATOM 1487 C C . LEU A 1 186 ? 1.705 6.230 -8.253 1.00 88.88 186 LEU A C 1
ATOM 1489 O O . LEU A 1 186 ? 1.203 5.909 -7.178 1.00 88.88 186 LEU A O 1
ATOM 1493 N N . ASP A 1 187 ? 1.909 7.485 -8.628 1.00 89.56 187 ASP A N 1
ATOM 1494 C CA . ASP A 1 187 ? 1.601 8.645 -7.802 1.00 89.56 187 ASP A CA 1
ATOM 1495 C C . ASP A 1 187 ? 0.378 9.380 -8.360 1.00 89.56 187 ASP A C 1
ATOM 1497 O O . ASP A 1 187 ? 0.342 9.724 -9.544 1.00 89.56 187 ASP A O 1
ATOM 1501 N N . PHE A 1 188 ? -0.639 9.564 -7.518 1.00 87.25 188 PHE A N 1
ATOM 1502 C CA . PHE A 1 188 ? -1.890 10.244 -7.854 1.00 87.25 188 PHE A CA 1
ATOM 1503 C C . PHE A 1 188 ? -1.886 11.733 -7.478 1.00 87.25 188 PHE A C 1
ATOM 1505 O O . PHE A 1 188 ? -2.820 12.440 -7.854 1.00 87.25 188 PHE A O 1
ATOM 1512 N N . VAL A 1 189 ? -0.892 12.2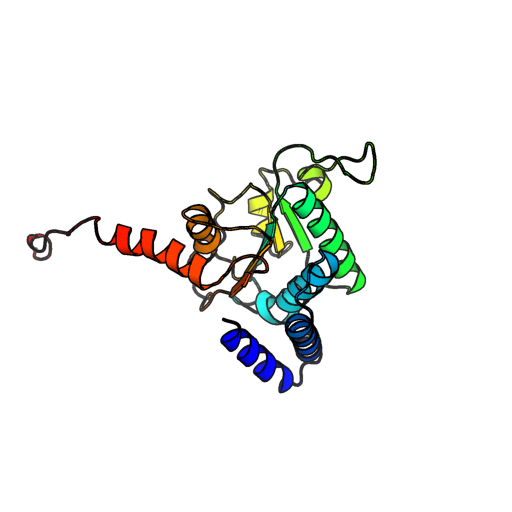04 -6.718 1.00 87.31 189 VAL A N 1
ATOM 1513 C CA . VAL A 1 189 ? -0.923 13.522 -6.060 1.00 87.31 189 VAL A CA 1
ATOM 1514 C C . VAL A 1 189 ? 0.271 14.391 -6.434 1.00 87.31 189 VAL A C 1
ATOM 1516 O O . VAL A 1 189 ? 0.112 15.597 -6.609 1.00 87.31 189 VAL A O 1
ATOM 1519 N N . ASN A 1 190 ? 1.467 13.816 -6.513 1.00 85.75 190 ASN A N 1
ATOM 1520 C CA . ASN A 1 190 ? 2.702 14.587 -6.596 1.00 85.75 190 ASN A CA 1
ATOM 1521 C C . ASN A 1 190 ? 3.178 14.781 -8.030 1.00 85.75 190 ASN A C 1
ATOM 1523 O O . ASN A 1 190 ? 3.041 13.906 -8.888 1.00 85.75 190 ASN A O 1
ATOM 1527 N N . ASP A 1 191 ? 3.812 15.929 -8.256 1.00 84.88 191 ASP A N 1
ATOM 1528 C CA . ASP A 1 191 ? 4.549 16.169 -9.481 1.00 84.88 191 ASP A CA 1
ATOM 1529 C C . ASP A 1 191 ? 5.882 15.409 -9.472 1.00 84.88 191 ASP A C 1
ATOM 1531 O O . ASP A 1 191 ? 6.574 15.292 -8.455 1.00 84.88 191 ASP A O 1
ATOM 1535 N N . ARG A 1 192 ? 6.257 14.882 -10.637 1.00 80.38 192 ARG A N 1
ATOM 1536 C CA . ARG A 1 192 ? 7.469 14.076 -10.774 1.00 80.38 192 ARG A CA 1
ATOM 1537 C C . ARG A 1 192 ? 8.739 14.890 -10.541 1.00 80.38 192 ARG A C 1
ATOM 1539 O O . ARG A 1 192 ? 9.691 14.344 -9.984 1.00 80.38 192 ARG A O 1
ATOM 1546 N N . GLU A 1 193 ? 8.787 16.136 -11.003 1.00 81.12 193 GLU A N 1
ATOM 1547 C CA . GLU A 1 193 ? 9.970 16.978 -10.846 1.00 81.12 193 GLU A CA 1
ATOM 1548 C C . GLU A 1 193 ? 10.162 17.352 -9.383 1.00 81.12 193 GLU A C 1
ATOM 1550 O O . GLU A 1 193 ? 11.273 17.249 -8.882 1.00 81.12 193 GLU A O 1
ATOM 1555 N N . GLU A 1 194 ? 9.089 17.641 -8.652 1.00 81.06 194 GLU A N 1
ATOM 1556 C CA . GLU A 1 194 ? 9.173 17.907 -7.213 1.00 81.06 194 GLU A CA 1
ATOM 1557 C C . GLU A 1 194 ? 9.730 16.715 -6.421 1.00 81.06 194 GLU A C 1
ATOM 1559 O O . GLU A 1 194 ? 10.609 16.881 -5.574 1.00 81.06 194 GLU A O 1
ATOM 1564 N N . ILE A 1 195 ? 9.275 15.495 -6.730 1.00 82.81 195 ILE A N 1
ATOM 1565 C CA . ILE A 1 195 ? 9.837 14.279 -6.131 1.00 82.81 195 ILE A CA 1
ATOM 1566 C C . ILE A 1 195 ? 11.312 14.118 -6.519 1.00 82.81 195 ILE A C 1
ATOM 1568 O O . ILE A 1 195 ? 12.131 13.752 -5.678 1.00 82.81 195 ILE A O 1
ATOM 1572 N N . ARG A 1 196 ? 11.681 14.408 -7.772 1.00 80.31 196 ARG A N 1
ATOM 1573 C CA . ARG A 1 196 ? 13.076 14.330 -8.231 1.00 80.31 196 ARG A CA 1
ATOM 1574 C C . ARG A 1 196 ? 13.973 15.315 -7.486 1.00 80.31 196 ARG A C 1
ATOM 1576 O O . ARG A 1 196 ? 15.046 14.917 -7.041 1.00 80.31 196 ARG A O 1
ATOM 1583 N N . GLU A 1 197 ? 13.540 16.559 -7.328 1.00 81.75 197 GLU A N 1
ATOM 1584 C CA . GLU A 1 197 ? 14.287 17.579 -6.589 1.00 81.75 197 GLU A CA 1
ATOM 1585 C C . GLU A 1 197 ? 14.412 17.209 -5.110 1.00 81.75 197 GLU A C 1
ATOM 1587 O O . GLU A 1 197 ? 15.500 17.309 -4.546 1.00 81.75 197 GLU A O 1
ATOM 1592 N N . ALA A 1 198 ? 13.349 16.6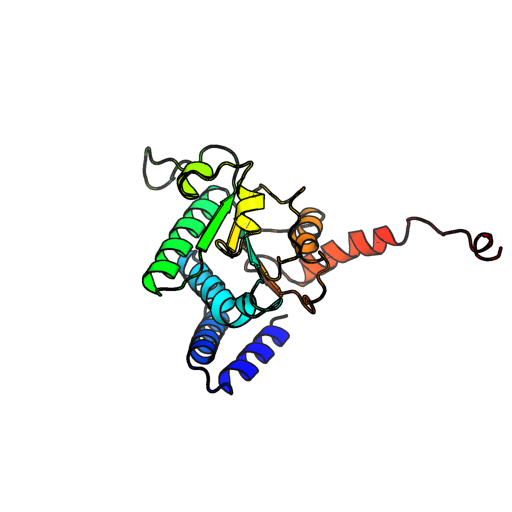69 -4.502 1.00 81.06 198 ALA A N 1
ATOM 1593 C CA . ALA A 1 198 ? 13.425 16.139 -3.146 1.00 81.06 198 ALA A CA 1
ATOM 1594 C C . ALA A 1 198 ? 14.503 15.055 -3.032 1.00 81.06 198 ALA A C 1
ATOM 1596 O O . ALA A 1 198 ? 15.256 15.065 -2.072 1.00 81.06 198 ALA A O 1
ATOM 1597 N N . PHE A 1 199 ? 14.631 14.156 -4.010 1.00 78.62 199 PHE A N 1
ATOM 1598 C CA . PHE A 1 199 ? 15.687 13.143 -4.015 1.00 78.62 199 PHE A CA 1
ATOM 1599 C C . PHE A 1 199 ? 17.088 13.740 -4.190 1.00 78.62 199 PHE A C 1
ATOM 1601 O O . PHE A 1 199 ? 17.994 13.360 -3.449 1.00 78.62 199 PHE A O 1
ATOM 1608 N N . LYS A 1 200 ? 17.279 14.687 -5.115 1.00 79.44 200 LYS A N 1
ATOM 1609 C CA . LYS A 1 200 ? 18.593 15.306 -5.358 1.00 79.44 200 LYS A CA 1
ATOM 1610 C C . LYS A 1 200 ? 19.203 15.901 -4.099 1.00 79.44 200 LYS A C 1
ATOM 1612 O O . LYS A 1 200 ? 20.343 15.586 -3.800 1.00 79.44 200 LYS A O 1
ATOM 1617 N N . VAL A 1 201 ? 18.433 16.654 -3.312 1.00 74.69 201 VAL A N 1
ATOM 1618 C CA . VAL A 1 201 ? 18.930 17.293 -2.078 1.00 74.69 201 VAL A CA 1
ATOM 1619 C C . VAL A 1 201 ? 19.577 16.284 -1.119 1.00 74.69 201 VAL A C 1
ATOM 1621 O O . VAL A 1 201 ? 20.589 16.590 -0.493 1.00 74.69 201 VAL A O 1
A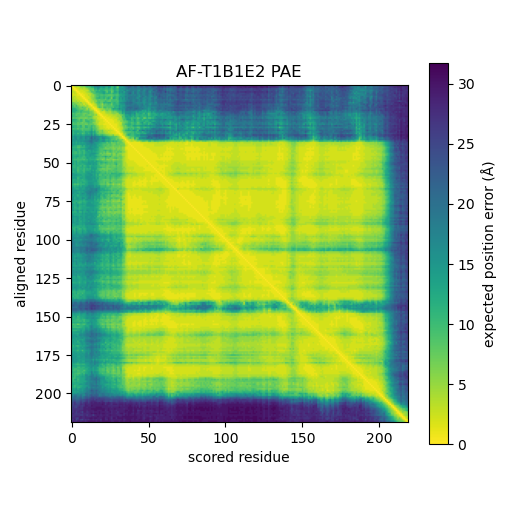TOM 1624 N N . TYR A 1 202 ? 19.031 15.069 -1.015 1.00 67.81 202 TYR A N 1
ATOM 1625 C CA . TYR A 1 202 ? 19.570 14.042 -0.117 1.00 67.81 202 TYR A CA 1
ATOM 1626 C C . TYR A 1 202 ? 20.694 13.215 -0.738 1.00 67.81 202 TYR A C 1
ATOM 1628 O O . TYR A 1 202 ? 21.584 12.795 -0.009 1.00 67.81 202 TYR A O 1
ATOM 1636 N N . TYR A 1 203 ? 20.671 12.975 -2.050 1.00 62.47 203 TYR A N 1
ATOM 1637 C CA . TYR A 1 203 ? 21.729 12.220 -2.727 1.00 62.47 203 TYR A CA 1
ATOM 1638 C C . TYR A 1 203 ? 22.967 13.082 -3.019 1.00 62.47 203 TYR A C 1
ATOM 1640 O O . TYR A 1 203 ? 24.079 12.614 -2.814 1.00 62.47 203 TYR A O 1
ATOM 1648 N N . GLU A 1 204 ? 22.794 14.350 -3.393 1.00 57.59 204 GLU A N 1
ATOM 1649 C CA . GLU A 1 204 ? 23.888 15.324 -3.528 1.00 57.59 204 GLU A CA 1
ATOM 1650 C C . GLU A 1 204 ? 24.443 15.717 -2.148 1.00 57.59 204 GLU A C 1
ATOM 1652 O O . GLU A 1 204 ? 25.648 15.873 -1.980 1.00 57.59 204 GLU A O 1
ATOM 1657 N N . GLY A 1 205 ? 23.591 15.784 -1.117 1.00 48.22 205 GLY A N 1
ATOM 1658 C CA . GLY A 1 205 ? 24.038 15.941 0.270 1.00 48.22 205 GLY A CA 1
ATOM 1659 C C . GLY A 1 205 ? 24.785 14.719 0.827 1.00 48.22 205 GLY A C 1
ATOM 1660 O O . GLY A 1 205 ? 25.602 14.873 1.734 1.00 48.22 205 GLY A O 1
ATOM 1661 N N . ALA A 1 206 ? 24.544 13.518 0.286 1.00 45.53 206 ALA A N 1
ATOM 1662 C CA . ALA A 1 206 ? 25.241 12.289 0.672 1.00 45.53 206 ALA A CA 1
ATOM 1663 C C . ALA A 1 206 ? 26.650 12.165 0.060 1.00 45.53 206 ALA A C 1
ATOM 1665 O O . ALA A 1 206 ? 27.457 11.403 0.584 1.00 45.53 206 ALA A O 1
ATOM 1666 N N . GLU A 1 207 ? 26.986 12.939 -0.980 1.00 41.50 207 GLU A N 1
ATOM 1667 C CA . GLU A 1 207 ? 28.365 13.030 -1.496 1.00 41.50 207 GLU A CA 1
ATOM 1668 C C . GLU A 1 207 ? 29.303 13.857 -0.590 1.00 41.50 207 GLU A C 1
ATOM 1670 O O . GLU A 1 207 ? 30.510 13.897 -0.821 1.00 41.50 207 GLU A O 1
ATOM 1675 N N . MET A 1 208 ? 28.799 14.457 0.496 1.00 40.59 208 MET A N 1
ATOM 1676 C CA . MET A 1 208 ? 29.617 15.071 1.554 1.00 40.59 208 MET A CA 1
ATOM 1677 C C . MET A 1 208 ? 29.652 14.223 2.838 1.00 40.59 208 MET A C 1
ATOM 1679 O O . MET A 1 208 ? 29.460 14.727 3.944 1.00 40.59 208 MET A O 1
ATOM 1683 N N . GLY A 1 209 ? 29.918 12.922 2.704 1.00 42.31 209 GLY A N 1
ATOM 1684 C CA . GLY A 1 209 ? 30.149 12.010 3.825 1.00 42.31 209 GLY A CA 1
ATOM 1685 C C . GLY A 1 209 ? 31.180 10.939 3.475 1.00 42.31 209 GLY A C 1
ATOM 1686 O O . GLY A 1 209 ? 30.867 10.007 2.751 1.00 42.31 209 GLY A O 1
ATOM 1687 N N . GLU A 1 210 ? 32.387 11.095 4.028 1.00 37.59 210 GLU A N 1
ATOM 1688 C CA . GLU A 1 210 ? 33.579 10.236 3.898 1.00 37.59 210 GLU A CA 1
ATOM 1689 C C . GLU A 1 210 ? 34.302 10.257 2.536 1.00 37.59 210 GLU A C 1
ATOM 1691 O O . GLU A 1 210 ? 34.182 9.361 1.703 1.00 37.59 210 GLU A O 1
ATOM 1696 N N . GLN A 1 211 ? 35.220 11.223 2.379 1.00 36.78 211 GLN A N 1
ATOM 1697 C CA . GLN A 1 211 ? 36.486 10.911 1.709 1.00 36.78 211 GLN A CA 1
ATOM 1698 C C . GLN A 1 211 ? 37.155 9.786 2.505 1.00 36.78 211 GLN A C 1
ATOM 1700 O O . GLN A 1 211 ? 37.767 10.024 3.546 1.00 36.78 211 GLN A O 1
ATOM 1705 N N . VAL A 1 212 ? 37.014 8.550 2.034 1.00 36.12 212 VAL A N 1
ATOM 1706 C CA . VAL A 1 212 ? 37.888 7.465 2.471 1.00 36.12 212 VAL A CA 1
ATOM 1707 C C . VAL A 1 212 ? 39.289 7.807 1.972 1.00 36.12 212 VAL A C 1
ATOM 1709 O O . VAL A 1 212 ? 39.517 7.923 0.769 1.00 36.12 212 VAL A O 1
ATOM 1712 N N . ASP A 1 213 ? 40.206 8.012 2.915 1.00 37.91 213 ASP A N 1
ATOM 1713 C CA . ASP A 1 213 ? 41.618 8.285 2.664 1.00 37.91 213 ASP A CA 1
ATOM 1714 C C . ASP A 1 213 ? 42.219 7.198 1.738 1.00 37.91 213 ASP A C 1
ATOM 1716 O O . ASP A 1 213 ? 42.258 6.020 2.123 1.00 37.91 213 ASP A O 1
ATOM 1720 N N . PRO A 1 214 ? 42.699 7.552 0.527 1.00 41.41 214 PRO A N 1
ATOM 1721 C CA . PRO A 1 214 ? 43.266 6.601 -0.432 1.00 41.41 214 PRO A CA 1
ATOM 1722 C C . PRO A 1 214 ? 44.493 5.834 0.087 1.00 41.41 214 PRO A C 1
ATOM 1724 O O . PRO A 1 214 ? 44.897 4.843 -0.521 1.00 41.41 214 PRO A O 1
ATOM 1727 N N . SER A 1 215 ? 45.093 6.254 1.205 1.00 45.25 215 SER A N 1
ATOM 1728 C CA . SER A 1 215 ? 46.272 5.608 1.794 1.00 45.25 215 SER A CA 1
ATOM 1729 C C . SER A 1 215 ? 45.981 4.314 2.574 1.00 45.25 215 SER A C 1
ATOM 1731 O O . SER A 1 215 ? 46.919 3.635 2.987 1.00 45.25 215 SER A O 1
ATOM 1733 N N . ARG A 1 216 ? 44.711 3.900 2.727 1.00 40.53 216 ARG A N 1
ATOM 1734 C CA . ARG A 1 216 ? 44.333 2.628 3.389 1.00 40.53 216 ARG A CA 1
ATOM 1735 C C . ARG A 1 216 ? 44.102 1.426 2.458 1.00 40.53 216 ARG A C 1
ATOM 1737 O O . ARG A 1 216 ? 43.720 0.367 2.944 1.00 40.53 216 ARG A O 1
ATOM 1744 N N . MET A 1 217 ? 44.349 1.553 1.152 1.00 36.81 217 MET A N 1
ATOM 1745 C CA . MET A 1 217 ? 44.105 0.492 0.149 1.00 36.81 217 MET A CA 1
ATOM 1746 C C . MET A 1 217 ? 45.358 -0.281 -0.310 1.00 36.81 217 MET A C 1
ATOM 1748 O O . MET A 1 217 ? 45.273 -1.055 -1.259 1.00 36.81 217 MET A O 1
ATOM 1752 N N . TYR A 1 218 ? 46.505 -0.120 0.357 1.00 39.34 218 TYR A N 1
ATOM 1753 C CA . TYR A 1 218 ? 47.675 -0.976 0.127 1.00 39.34 218 TYR A CA 1
ATOM 1754 C C . TYR A 1 218 ? 48.260 -1.486 1.448 1.00 39.34 218 TYR A C 1
ATOM 1756 O O . TYR A 1 218 ? 49.083 -0.819 2.075 1.00 39.34 218 TYR A O 1
ATOM 1764 N N . ALA A 1 219 ? 47.831 -2.688 1.833 1.00 31.52 219 ALA A N 1
ATOM 1765 C CA . ALA A 1 219 ? 48.593 -3.656 2.617 1.00 31.52 219 ALA A CA 1
ATOM 1766 C C . ALA A 1 219 ? 48.291 -5.055 2.066 1.00 31.52 219 ALA A C 1
ATOM 1768 O O . ALA A 1 219 ? 47.096 -5.321 1.799 1.00 31.52 219 ALA A O 1
#

Mean predicted aligned error: 9.7 Å